Protein AF-A0A3P6CEM6-F1 (afdb_monomer)

Radius of gyration: 21.94 Å; Cα contacts (8 Å, |Δi|>4): 605; chains: 1; bounding box: 57×57×70 Å

Mean predicted aligned error: 12.24 Å

Organism: Brassica campestris (NCBI:txid3711)

Sequence (319 aa):
MSRKPSDFEMVTGSPALGSAYYIPQGHAQYCNTSEDTVSVCRYMPPYLCNVAYKYCFGDNNTDELFTTVCLSPCTTHQNNFTDHSPHGFFRLSKLLEPPNLTEMCFPAALVPPRSDILRLSDVERKEWQMKLVFDVETGEYTVGEEWASFVRAKDLRAGDTVVFVSVLGSAITLFATSRAHSQSKVRHSINLDAFSKAIGGLMQSKPVELTYSPMDPHSDFLVSPRVYRDSLLVVWMRGMRVKKVREYDDDHHVGTITSTTFGNSDVHGVMRSLWRCHTVVWDAPYGFDRIHFSPWELTPSQEQPQPQPQPPRTLHLFP

Secondary structure (DSSP, 8-state):
-PPPGGGEEEEEEE---EEEEE-HHHHHHHTT--HHHHHHHTTSPPEEEEEEEEEEEEETTTTEEEEEEEEEEPPTT--------TT-EEEEEEE--TTTTT-EEE-GGGSPTT-SEEEEE-TT--EEEEE-EE-TTT--EEE-HHHHHHHHHTT--TT-EEEEEEETT-S-EEEEEE-TT---TTTTTS-HHHHHHHHHHHHTT--EEEEE-TTSTT-TTEE-HHHHHHHHTS---TT-EEEEE-TT-SSEEEEEEEEESTT--SSTT-PPP-TT-EEEEESSTTS-S--EE-GGG-EE--PPPPPPPPPP-------

InterPro domains:
  IPR003340 B3 DNA binding domain [PF02362] (96-165)
  IPR003340 B3 DNA binding domain [PS50863] (89-181)
  IPR003340 B3 DNA binding domain [cd10017] (82-164)
  IPR015300 DNA-binding pseudobarrel domain superfamily [G3DSA:2.40.330.10] (85-190)
  IPR015300 DNA-binding pseudobarrel domain superfamily [SSF101936] (111-170)
  IPR044835 Auxin response factor [PTHR31384] (16-312)

Nearest PDB structures (foldseek):
  4ldw-assembly1_B  TM=6.606E-01  e=3.869E-18  Arabidopsis thaliana
  4ldx-assembly1_A  TM=6.081E-01  e=1.016E-18  Arabidopsis thaliana
  4ldv-assembly1_A-2  TM=6.355E-01  e=7.079E-17  Arabidopsis thaliana
  8oj1-assembly1_A-2  TM=6.040E-01  e=6.680E-17  Marchantia polymorpha
  5os9-assembly2_B  TM=7.760E-01  e=1.216E-05  Arabidopsis thaliana

Structure (mmCIF, N/CA/C/O backbone):
data_AF-A0A3P6CEM6-F1
#
_entry.id   AF-A0A3P6CEM6-F1
#
loop_
_atom_site.group_PDB
_atom_site.id
_atom_site.type_symbol
_atom_site.label_atom_id
_atom_site.label_alt_id
_atom_site.label_comp_id
_atom_site.label_asym_id
_atom_site.label_entity_id
_atom_site.label_seq_id
_atom_site.pdbx_PDB_ins_code
_atom_site.Cartn_x
_atom_site.Cartn_y
_atom_site.Cartn_z
_atom_site.occupancy
_atom_site.B_iso_or_equiv
_atom_site.auth_seq_id
_atom_site.auth_comp_id
_atom_site.auth_asym_id
_atom_site.auth_atom_id
_atom_site.pdbx_PDB_model_num
ATOM 1 N N . MET A 1 1 ? 7.989 19.725 17.786 1.00 28.25 1 MET A N 1
ATOM 2 C CA . MET A 1 1 ? 8.299 18.943 19.003 1.00 28.25 1 MET A CA 1
ATOM 3 C C . MET A 1 1 ? 8.281 17.475 18.620 1.00 28.25 1 MET A C 1
ATOM 5 O O . MET A 1 1 ? 7.332 17.063 17.969 1.00 28.25 1 MET A O 1
ATOM 9 N N . SER A 1 2 ? 9.341 16.730 18.937 1.00 31.58 2 SER A N 1
ATOM 10 C CA . SER A 1 2 ? 9.414 15.283 18.689 1.00 31.58 2 SER A CA 1
ATOM 11 C C . SER A 1 2 ? 8.399 14.577 19.597 1.00 31.58 2 SER A C 1
ATOM 13 O O . SER A 1 2 ? 8.489 14.746 20.813 1.00 31.58 2 SER A O 1
ATOM 15 N N . ARG A 1 3 ? 7.419 13.862 19.025 1.00 43.41 3 ARG A N 1
ATOM 16 C CA . ARG A 1 3 ? 6.413 13.093 19.787 1.00 43.41 3 ARG A CA 1
ATOM 17 C C . ARG A 1 3 ? 7.072 11.889 20.466 1.00 43.41 3 ARG A C 1
ATOM 19 O O . ARG A 1 3 ? 8.065 11.369 19.949 1.00 43.41 3 ARG A O 1
ATOM 26 N N . LYS A 1 4 ? 6.587 11.498 21.646 1.00 33.31 4 LYS A N 1
ATOM 27 C CA . LYS A 1 4 ? 7.171 10.420 22.462 1.00 33.31 4 LYS A CA 1
ATOM 28 C C . LYS A 1 4 ? 6.402 9.108 22.246 1.00 33.31 4 LYS A C 1
ATOM 30 O O . LYS A 1 4 ? 5.220 9.149 21.940 1.00 33.31 4 LYS A O 1
ATOM 35 N N . PRO A 1 5 ? 7.025 7.935 22.467 1.00 37.59 5 PRO A N 1
ATOM 36 C CA . PRO A 1 5 ? 6.352 6.633 22.353 1.00 37.59 5 PRO A CA 1
ATOM 37 C C . PRO A 1 5 ? 5.111 6.462 23.250 1.00 37.59 5 PRO A C 1
ATOM 39 O O . PRO A 1 5 ? 4.281 5.610 22.970 1.00 37.59 5 PRO A O 1
ATOM 42 N N . SER A 1 6 ? 4.978 7.272 24.308 1.00 39.47 6 SER A N 1
ATOM 43 C CA . SER A 1 6 ? 3.803 7.334 25.190 1.00 39.47 6 SER A CA 1
ATOM 44 C C . SER A 1 6 ? 2.557 7.947 24.543 1.00 39.47 6 SER A C 1
ATOM 46 O O . SER A 1 6 ? 1.489 7.879 25.137 1.00 39.47 6 SER A O 1
ATOM 48 N N . ASP A 1 7 ? 2.700 8.571 23.372 1.00 44.31 7 ASP A N 1
ATOM 49 C CA . ASP A 1 7 ? 1.614 9.261 22.666 1.00 44.31 7 ASP A CA 1
ATOM 50 C C . ASP A 1 7 ? 0.821 8.302 21.746 1.00 44.31 7 ASP A C 1
ATOM 52 O O . ASP A 1 7 ? -0.113 8.731 21.072 1.00 44.31 7 ASP A O 1
ATOM 56 N N . PHE A 1 8 ? 1.199 7.016 21.707 1.00 53.62 8 PHE A N 1
ATOM 57 C CA . PHE A 1 8 ? 0.627 5.992 20.833 1.00 53.62 8 PHE A CA 1
ATOM 58 C C . PHE A 1 8 ? 0.086 4.817 21.654 1.00 53.62 8 PHE A C 1
ATOM 60 O O . PHE A 1 8 ? 0.833 4.182 22.402 1.00 53.62 8 PHE A O 1
ATOM 67 N N . GLU A 1 9 ? -1.195 4.489 21.491 1.00 56.03 9 GLU A N 1
ATOM 68 C CA . GLU A 1 9 ? -1.817 3.356 22.182 1.00 56.03 9 GLU A CA 1
ATOM 69 C C . GLU A 1 9 ? -1.861 2.125 21.272 1.00 56.03 9 GLU A C 1
ATOM 71 O O . GLU A 1 9 ? -2.228 2.221 20.101 1.00 56.03 9 GLU A O 1
ATOM 76 N N . MET A 1 10 ? -1.464 0.955 21.789 1.00 52.62 10 MET A N 1
ATOM 77 C CA . MET A 1 10 ? -1.542 -0.301 21.039 1.00 52.62 10 MET A CA 1
ATOM 78 C C . MET A 1 10 ? -3.009 -0.725 20.904 1.00 52.62 10 MET A C 1
ATOM 80 O O . MET A 1 10 ? -3.634 -1.183 21.862 1.00 52.62 10 MET A O 1
ATOM 84 N N . VAL A 1 11 ? -3.535 -0.601 19.690 1.00 54.88 11 VAL A N 1
ATOM 85 C CA . VAL A 1 11 ? -4.930 -0.900 19.350 1.00 54.88 11 VAL A CA 1
ATOM 86 C C . VAL A 1 11 ? -5.123 -2.404 19.174 1.00 54.88 11 VAL A C 1
ATOM 88 O O . VAL A 1 11 ? -6.101 -2.979 19.644 1.00 54.88 11 VAL A O 1
ATOM 91 N N . THR A 1 12 ? -4.171 -3.069 18.517 1.00 51.22 12 THR A N 1
ATOM 92 C CA . THR A 1 12 ? -4.202 -4.521 18.311 1.00 51.22 12 THR A CA 1
ATOM 93 C C . THR A 1 12 ? -2.805 -5.073 18.052 1.00 51.22 12 THR A C 1
ATOM 95 O O . THR A 1 12 ? -1.934 -4.386 17.515 1.00 51.22 12 THR A O 1
ATOM 98 N N . GLY A 1 13 ? -2.590 -6.326 18.442 1.00 49.12 13 GLY A N 1
ATOM 99 C CA . GLY A 1 13 ? -1.346 -7.045 18.233 1.00 49.12 13 GLY A CA 1
ATOM 100 C C . GLY A 1 13 ? -1.608 -8.480 17.820 1.00 49.12 13 GLY A C 1
ATOM 101 O O . GLY A 1 13 ? -2.458 -9.152 18.399 1.00 49.12 13 GLY A O 1
ATOM 102 N N . SER A 1 14 ? -0.868 -8.950 16.822 1.00 51.03 14 SER A N 1
ATOM 103 C CA . SER A 1 14 ? -0.904 -10.343 16.391 1.00 51.03 14 SER A CA 1
ATOM 104 C C . SER A 1 14 ? 0.517 -10.913 16.385 1.00 51.03 14 SER A C 1
ATOM 106 O O . SER A 1 14 ? 1.439 -10.223 15.922 1.00 51.03 14 SER A O 1
ATOM 108 N N . PRO A 1 15 ? 0.730 -12.159 16.858 1.00 54.19 15 PRO A N 1
ATOM 109 C CA . PRO A 1 15 ? 1.908 -12.925 16.482 1.00 54.19 15 PRO A CA 1
ATOM 110 C C . PRO A 1 15 ? 1.803 -13.171 14.977 1.00 54.19 15 PRO A C 1
ATOM 112 O O . PRO A 1 15 ? 1.156 -14.109 14.514 1.00 54.19 15 PRO A O 1
ATOM 115 N N . ALA A 1 16 ? 2.346 -12.246 14.196 1.00 58.75 16 ALA A N 1
ATOM 116 C CA . ALA A 1 16 ? 2.220 -12.256 12.754 1.00 58.75 16 ALA A CA 1
ATOM 117 C C . ALA A 1 16 ? 3.143 -13.336 12.188 1.00 58.75 16 ALA A C 1
ATOM 119 O O . ALA A 1 16 ? 4.250 -13.040 11.780 1.00 58.75 16 ALA A O 1
ATOM 120 N N . LEU A 1 17 ? 2.681 -14.585 12.188 1.00 59.09 17 LEU A N 1
ATOM 121 C CA . LEU A 1 17 ? 3.344 -15.746 11.597 1.00 59.09 17 LEU A CA 1
ATOM 122 C C . LEU A 1 17 ? 3.232 -15.667 10.068 1.00 59.09 17 LEU A C 1
ATOM 124 O O . LEU A 1 17 ? 2.335 -16.264 9.482 1.00 59.09 17 LEU A O 1
ATOM 128 N N . GLY A 1 18 ? 4.100 -14.897 9.415 1.00 74.94 18 GLY A N 1
ATOM 129 C CA . GLY A 1 18 ? 4.038 -14.659 7.968 1.00 74.94 18 GLY A CA 1
ATOM 130 C C . GLY A 1 18 ? 5.390 -14.322 7.353 1.00 74.94 18 GLY A C 1
ATOM 131 O O . GLY A 1 18 ? 6.411 -14.276 8.038 1.00 74.94 18 GLY A O 1
ATOM 132 N N . SER A 1 19 ? 5.396 -14.028 6.057 1.00 83.69 19 SER A N 1
ATOM 133 C CA . SER A 1 19 ? 6.579 -13.520 5.357 1.00 83.69 19 SER A CA 1
ATOM 134 C C . SER A 1 19 ? 6.223 -12.305 4.498 1.00 83.69 19 SER A C 1
ATOM 136 O O . SER A 1 19 ? 5.074 -12.131 4.100 1.00 83.69 19 SER A O 1
ATOM 138 N N . ALA A 1 20 ? 7.207 -11.457 4.203 1.00 87.62 20 ALA A N 1
ATOM 139 C CA . ALA A 1 20 ? 7.063 -10.272 3.362 1.00 87.62 20 ALA A CA 1
ATOM 140 C C . ALA A 1 20 ? 8.361 -9.969 2.607 1.00 87.62 20 ALA A C 1
ATOM 142 O O . ALA A 1 20 ? 9.455 -10.170 3.136 1.00 87.62 20 ALA A O 1
ATOM 143 N N . TYR A 1 21 ? 8.250 -9.437 1.392 1.00 90.31 21 TYR A N 1
ATOM 144 C CA . TYR A 1 21 ? 9.356 -8.746 0.738 1.00 90.31 21 TYR A CA 1
ATOM 145 C C . TYR A 1 21 ? 9.413 -7.305 1.231 1.00 90.31 21 TYR A C 1
ATOM 147 O O . TYR A 1 21 ? 8.473 -6.538 1.038 1.00 90.31 21 TYR A O 1
ATOM 155 N N . TYR A 1 22 ? 10.535 -6.933 1.835 1.00 92.50 22 TYR A N 1
ATOM 156 C CA . TYR A 1 22 ? 10.874 -5.554 2.149 1.00 92.50 22 TYR A CA 1
ATOM 157 C C . TYR A 1 22 ? 11.613 -4.913 0.971 1.00 92.50 22 TYR A C 1
ATOM 159 O O . TYR A 1 22 ? 12.611 -5.458 0.491 1.00 92.50 22 TYR A O 1
ATOM 167 N N . ILE A 1 23 ? 11.128 -3.757 0.512 1.00 93.25 23 ILE A N 1
ATOM 168 C CA . ILE A 1 23 ? 11.646 -3.028 -0.649 1.00 93.25 23 ILE A CA 1
ATOM 169 C C . ILE A 1 23 ? 12.402 -1.766 -0.186 1.00 93.25 23 ILE A C 1
ATOM 171 O O . ILE A 1 23 ? 11.765 -0.757 0.134 1.00 93.25 23 ILE A O 1
ATOM 175 N N . PRO A 1 24 ? 13.753 -1.763 -0.188 1.00 93.38 24 PRO A N 1
ATOM 176 C CA . PRO A 1 24 ? 14.565 -0.646 0.312 1.00 93.38 24 PRO A CA 1
ATOM 177 C C . PRO A 1 24 ? 14.221 0.711 -0.301 1.00 93.38 24 PRO A C 1
ATOM 179 O O . PRO A 1 24 ? 14.075 1.697 0.415 1.00 93.38 24 PRO A O 1
ATOM 182 N N . GLN A 1 25 ? 14.051 0.761 -1.626 1.00 93.12 25 GLN A N 1
ATOM 183 C CA . GLN A 1 25 ? 13.746 2.001 -2.340 1.00 93.12 25 GLN A CA 1
ATOM 184 C C . GLN A 1 25 ? 12.422 2.621 -1.880 1.00 93.12 25 GLN A C 1
ATOM 186 O O . GLN A 1 25 ? 12.332 3.842 -1.764 1.00 93.12 25 GLN A O 1
ATOM 191 N N . GLY A 1 26 ? 11.414 1.792 -1.597 1.00 91.31 26 GLY A N 1
ATOM 192 C CA . GLY A 1 26 ? 10.123 2.264 -1.111 1.00 91.31 26 GLY A CA 1
ATOM 193 C C . GLY A 1 26 ? 10.210 2.820 0.303 1.00 91.31 26 GLY A C 1
ATOM 194 O O . GLY A 1 26 ? 9.713 3.914 0.547 1.00 91.31 26 GLY A O 1
ATOM 195 N N . HIS A 1 27 ? 10.929 2.143 1.204 1.00 90.50 27 HIS A N 1
ATOM 196 C CA . HIS A 1 27 ? 11.135 2.645 2.564 1.00 90.50 27 HIS A CA 1
ATOM 197 C C . HIS A 1 27 ? 11.956 3.948 2.582 1.00 90.50 27 HIS A C 1
ATOM 199 O O . HIS A 1 27 ? 11.616 4.877 3.308 1.00 90.50 27 HIS A O 1
ATOM 205 N N . ALA A 1 28 ? 12.979 4.070 1.727 1.00 90.00 28 ALA A N 1
ATOM 206 C CA . ALA A 1 28 ? 13.751 5.305 1.564 1.00 90.00 28 ALA A CA 1
ATOM 207 C C . ALA A 1 28 ? 12.871 6.483 1.094 1.00 90.00 28 ALA A C 1
ATOM 209 O O . ALA A 1 28 ? 12.964 7.593 1.623 1.00 90.00 28 ALA A O 1
ATOM 210 N N . GLN A 1 29 ? 11.979 6.244 0.125 1.00 88.12 29 GLN A N 1
ATOM 211 C CA . GLN A 1 29 ? 11.012 7.253 -0.320 1.00 88.12 29 GLN A CA 1
ATOM 212 C C . GLN A 1 29 ? 9.983 7.588 0.765 1.00 88.12 29 GLN A C 1
ATOM 214 O O . GLN A 1 29 ? 9.672 8.760 0.956 1.00 88.12 29 GLN A O 1
ATOM 219 N N . TYR A 1 30 ? 9.486 6.584 1.490 1.00 85.81 30 TYR A N 1
ATOM 220 C CA . TYR A 1 30 ? 8.548 6.764 2.597 1.00 85.81 30 TYR A CA 1
ATOM 221 C C . TYR A 1 30 ? 9.141 7.625 3.723 1.00 85.81 30 TYR A C 1
ATOM 223 O O . TYR A 1 30 ? 8.492 8.546 4.209 1.00 85.81 30 TYR A O 1
ATOM 231 N N . CYS A 1 31 ? 10.409 7.398 4.076 1.00 83.69 31 CYS A N 1
ATOM 232 C CA . CYS A 1 31 ? 11.153 8.205 5.047 1.00 83.69 31 CYS A CA 1
ATOM 233 C C . CYS A 1 31 ? 11.599 9.577 4.512 1.00 83.69 31 CYS A C 1
ATOM 235 O O . CYS A 1 31 ? 12.306 10.297 5.218 1.00 83.69 31 CYS A O 1
ATOM 237 N N . ASN A 1 32 ? 11.237 9.938 3.273 1.00 82.19 32 ASN A N 1
ATOM 238 C CA . ASN A 1 32 ? 11.637 11.186 2.623 1.00 82.19 32 ASN A CA 1
ATOM 239 C C . ASN A 1 32 ? 13.168 11.416 2.666 1.00 82.19 32 ASN A C 1
ATOM 241 O O . ASN A 1 32 ? 13.639 12.513 2.973 1.00 82.19 32 ASN A O 1
ATOM 245 N N . THR A 1 33 ? 13.952 10.355 2.418 1.00 82.25 33 THR A N 1
ATOM 246 C CA . THR A 1 33 ? 15.427 10.432 2.351 1.00 82.25 33 THR A CA 1
ATOM 247 C C . THR A 1 33 ? 15.899 11.253 1.143 1.00 82.25 33 THR A C 1
ATOM 249 O O . THR A 1 33 ? 15.104 11.571 0.259 1.00 82.25 33 THR A O 1
ATOM 252 N N . SER A 1 34 ? 17.195 11.584 1.071 1.00 85.81 34 SER A N 1
ATOM 253 C CA . SER A 1 34 ? 17.740 12.319 -0.077 1.00 85.81 34 SER A CA 1
ATOM 254 C C . SER A 1 34 ? 17.600 11.540 -1.391 1.00 85.81 34 SER A C 1
ATOM 256 O O . SER A 1 34 ? 17.602 10.306 -1.413 1.00 85.81 34 SER A O 1
ATOM 258 N N . GLU A 1 35 ? 17.542 12.268 -2.507 1.00 87.50 35 GLU A N 1
ATOM 259 C CA . GLU A 1 35 ? 17.463 11.669 -3.846 1.00 87.50 35 GLU A CA 1
ATOM 260 C C . GLU A 1 35 ? 18.671 10.765 -4.145 1.00 87.50 35 GLU A C 1
ATOM 262 O O . GLU A 1 35 ? 18.528 9.740 -4.815 1.00 87.50 35 GLU A O 1
ATOM 267 N N . ASP A 1 36 ? 19.842 11.077 -3.581 1.00 87.44 36 ASP A N 1
ATOM 268 C CA . ASP A 1 36 ? 21.035 10.231 -3.662 1.00 87.44 36 ASP A CA 1
ATOM 269 C C . ASP A 1 36 ? 20.813 8.882 -2.966 1.00 87.44 36 ASP A C 1
ATOM 271 O O . ASP A 1 36 ? 21.090 7.828 -3.543 1.00 87.44 36 ASP A O 1
ATOM 275 N N . THR A 1 37 ? 20.252 8.883 -1.749 1.00 87.62 37 THR A N 1
ATOM 276 C CA . THR A 1 37 ? 19.921 7.648 -1.021 1.00 87.62 37 THR A CA 1
ATOM 277 C C . THR A 1 37 ? 18.900 6.816 -1.791 1.00 87.62 37 THR A C 1
ATOM 279 O O . THR A 1 37 ? 19.112 5.618 -1.991 1.00 87.62 37 THR A O 1
ATOM 282 N N . VAL A 1 38 ? 17.827 7.438 -2.288 1.00 87.81 38 VAL A N 1
ATOM 283 C CA . VAL A 1 38 ? 16.820 6.755 -3.115 1.00 87.81 38 VAL A CA 1
ATOM 284 C C . VAL A 1 38 ? 17.460 6.170 -4.376 1.00 87.81 38 VAL A C 1
ATOM 286 O O . VAL A 1 38 ? 17.152 5.037 -4.749 1.00 87.81 38 VAL A O 1
ATOM 289 N N . SER A 1 39 ? 18.378 6.902 -5.012 1.00 87.69 39 SER A N 1
ATOM 290 C CA . SER A 1 39 ? 19.081 6.472 -6.223 1.00 87.69 39 SER A CA 1
ATOM 291 C C . SER A 1 39 ? 19.971 5.256 -5.989 1.00 87.69 39 SER A C 1
ATOM 293 O O . SER A 1 39 ? 19.951 4.339 -6.807 1.00 87.69 39 SER A O 1
ATOM 295 N N . VAL A 1 40 ? 20.679 5.189 -4.859 1.00 88.19 40 VAL A N 1
ATOM 296 C CA . VAL A 1 40 ? 21.434 3.989 -4.459 1.00 88.19 40 VAL A CA 1
ATOM 297 C C . VAL A 1 40 ? 20.485 2.811 -4.213 1.00 88.19 40 VAL A C 1
ATOM 299 O O . VAL A 1 40 ? 20.730 1.699 -4.683 1.00 88.19 40 VAL A O 1
ATOM 302 N N . CYS A 1 41 ? 19.353 3.050 -3.547 1.00 90.31 41 CYS A N 1
ATOM 303 C CA . CYS A 1 41 ? 18.371 2.005 -3.249 1.00 90.31 41 CYS A CA 1
ATOM 304 C C . CYS A 1 41 ? 17.707 1.408 -4.497 1.00 90.31 41 CYS A C 1
ATOM 306 O O . CYS A 1 41 ? 17.213 0.283 -4.429 1.00 90.31 41 CYS A O 1
ATOM 308 N N . ARG A 1 42 ? 17.723 2.105 -5.645 1.00 89.19 42 ARG A N 1
ATOM 309 C CA . ARG A 1 42 ? 17.238 1.563 -6.931 1.00 89.19 42 ARG A CA 1
ATOM 310 C C . ARG A 1 42 ? 17.983 0.306 -7.367 1.00 89.19 42 ARG A C 1
ATOM 312 O O . ARG A 1 42 ? 17.451 -0.419 -8.194 1.00 89.19 42 ARG A O 1
ATOM 319 N N . TYR A 1 43 ? 19.183 0.064 -6.849 1.00 87.94 43 TYR A N 1
ATOM 320 C CA . TYR A 1 43 ? 20.014 -1.090 -7.193 1.00 87.94 43 TYR A CA 1
ATOM 321 C C . TYR A 1 43 ? 20.074 -2.137 -6.074 1.00 87.94 43 TYR A C 1
ATOM 323 O O . TYR A 1 43 ? 20.759 -3.148 -6.211 1.00 87.94 43 TYR A O 1
ATOM 331 N N . MET A 1 44 ? 19.371 -1.910 -4.960 1.00 89.12 44 MET A N 1
ATOM 332 C CA . MET A 1 44 ? 19.283 -2.890 -3.883 1.00 89.12 44 MET A CA 1
ATOM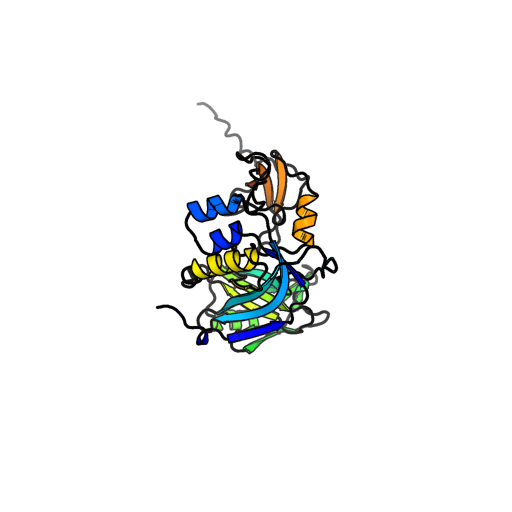 333 C C . MET A 1 44 ? 18.196 -3.929 -4.191 1.00 89.12 44 MET A C 1
ATOM 335 O O . MET A 1 44 ? 17.092 -3.552 -4.599 1.00 89.12 44 MET A O 1
ATOM 339 N N . PRO A 1 45 ? 18.464 -5.228 -3.962 1.00 88.31 45 PRO A N 1
ATOM 340 C CA . PRO A 1 45 ? 17.446 -6.257 -4.101 1.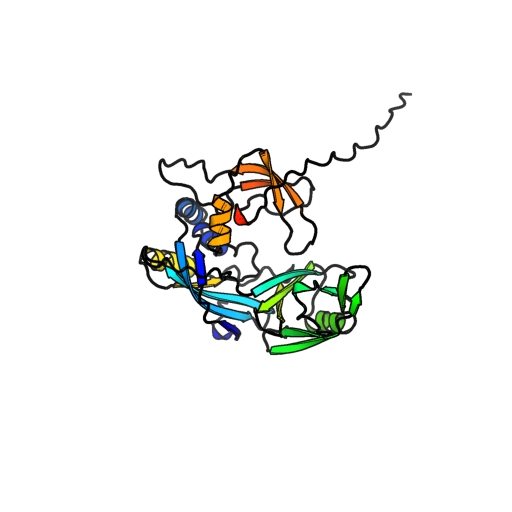00 88.31 45 PRO A CA 1
ATOM 341 C C . PRO A 1 45 ? 16.387 -6.138 -2.990 1.00 88.31 45 PRO A C 1
ATOM 343 O O . PRO A 1 45 ? 16.649 -5.559 -1.930 1.00 88.31 45 PRO A O 1
ATOM 346 N N . PRO A 1 46 ? 15.190 -6.708 -3.196 1.00 90.81 46 PRO A N 1
ATOM 347 C CA . PRO A 1 46 ? 14.219 -6.871 -2.122 1.00 90.81 46 PRO A CA 1
ATOM 348 C C . PRO A 1 46 ? 14.728 -7.886 -1.082 1.00 90.81 46 PRO A C 1
ATOM 350 O O . PRO A 1 46 ? 15.368 -8.880 -1.430 1.00 90.81 46 PRO A O 1
ATOM 353 N N . TYR A 1 47 ? 14.393 -7.684 0.191 1.00 91.62 47 TYR A N 1
ATOM 354 C CA . TYR A 1 47 ? 14.730 -8.614 1.272 1.00 91.62 47 TYR A CA 1
ATOM 355 C C . TYR A 1 47 ? 13.510 -9.462 1.619 1.00 91.62 47 TYR A C 1
ATOM 357 O O . TYR A 1 47 ? 12.510 -8.935 2.104 1.00 91.62 47 TYR A O 1
ATOM 365 N N . LEU A 1 48 ? 13.584 -10.775 1.401 1.00 91.00 48 LEU A N 1
ATOM 366 C CA . LEU A 1 48 ? 12.562 -11.693 1.900 1.00 91.00 48 LEU A CA 1
ATOM 367 C C . LEU A 1 48 ? 12.747 -11.875 3.408 1.00 91.00 48 LEU A C 1
ATOM 369 O O . LEU A 1 48 ? 13.810 -12.306 3.858 1.00 91.00 48 LEU A O 1
ATOM 373 N N . CYS A 1 49 ? 11.723 -11.529 4.178 1.00 90.31 49 CYS A N 1
ATOM 374 C CA . CYS A 1 49 ? 11.758 -11.543 5.632 1.00 90.31 49 CYS A CA 1
ATOM 375 C C . CYS A 1 49 ? 10.590 -12.348 6.192 1.00 90.31 49 CYS A C 1
ATOM 377 O O . CYS A 1 49 ? 9.473 -12.265 5.682 1.00 90.31 49 CYS A O 1
ATOM 379 N N . ASN A 1 50 ? 10.824 -13.052 7.294 1.00 87.31 50 ASN A N 1
ATOM 380 C CA . ASN A 1 50 ? 9.753 -13.486 8.172 1.00 87.31 50 ASN A CA 1
ATOM 381 C C . ASN A 1 50 ? 9.262 -12.279 8.959 1.00 87.31 50 ASN A C 1
ATOM 383 O O . ASN A 1 50 ? 10.058 -11.490 9.475 1.00 87.31 50 ASN A O 1
ATOM 387 N N . VAL A 1 51 ? 7.950 -12.160 9.062 1.00 85.00 51 VAL A N 1
ATOM 388 C CA . VAL A 1 51 ? 7.314 -11.266 10.012 1.00 85.00 51 VAL A CA 1
ATOM 389 C C . VAL A 1 51 ? 7.251 -12.027 11.335 1.00 85.00 51 VAL A C 1
ATOM 391 O O . VAL A 1 51 ? 6.860 -13.188 11.353 1.00 85.00 51 VAL A O 1
ATOM 394 N N . ALA A 1 52 ? 7.731 -11.428 12.422 1.00 78.56 52 ALA A N 1
ATOM 395 C CA . ALA A 1 52 ? 7.698 -12.055 13.747 1.00 78.56 52 ALA A CA 1
ATOM 396 C C . ALA A 1 52 ? 6.454 -11.623 14.532 1.00 78.56 52 ALA A C 1
ATOM 398 O O . ALA A 1 52 ? 5.767 -12.430 15.156 1.00 78.56 52 ALA A O 1
ATOM 399 N N . TYR A 1 53 ? 6.161 -10.327 14.491 1.00 74.56 53 TYR A N 1
ATOM 400 C CA . TYR A 1 53 ? 4.973 -9.737 15.084 1.00 74.56 53 TYR A CA 1
ATOM 401 C C . TYR A 1 53 ? 4.585 -8.477 14.339 1.00 74.56 53 TYR A C 1
ATOM 403 O O . TYR A 1 53 ? 5.388 -7.863 13.625 1.00 74.56 53 TYR A O 1
ATOM 411 N N . LYS A 1 54 ? 3.330 -8.100 14.550 1.00 74.12 54 LYS A N 1
ATOM 412 C CA . LYS A 1 54 ? 2.755 -6.874 14.040 1.00 74.12 54 LYS A CA 1
ATOM 413 C C . LYS A 1 54 ? 1.891 -6.240 15.116 1.00 74.12 54 LYS A C 1
ATOM 415 O O . LYS A 1 54 ? 0.984 -6.884 15.645 1.00 74.12 54 LYS A O 1
ATOM 420 N N . TYR A 1 55 ? 2.155 -4.972 15.383 1.00 72.50 55 TYR A N 1
ATOM 421 C CA . TYR A 1 55 ? 1.393 -4.148 16.305 1.00 72.50 55 TYR A CA 1
ATOM 422 C C . TYR A 1 55 ? 0.835 -2.951 15.558 1.00 72.50 55 TYR A C 1
ATOM 424 O O . TYR A 1 55 ? 1.558 -2.289 14.816 1.00 72.50 55 TYR A O 1
ATOM 432 N N . CYS A 1 56 ? -0.449 -2.678 15.750 1.00 70.56 56 CYS A N 1
ATOM 433 C CA . CYS A 1 56 ? -1.062 -1.444 15.298 1.00 70.56 56 CYS A CA 1
ATOM 434 C C . CYS A 1 56 ? -1.247 -0.519 16.484 1.00 70.56 56 CYS A C 1
ATOM 436 O O . CYS A 1 56 ? -1.761 -0.919 17.529 1.00 70.56 56 CYS A O 1
ATOM 438 N N . PHE A 1 57 ? -0.843 0.720 16.278 1.00 70.94 57 PHE A N 1
ATOM 439 C CA . PHE A 1 57 ? -0.987 1.805 17.219 1.00 70.94 57 PHE A CA 1
ATOM 440 C C . PHE A 1 57 ? -1.872 2.874 16.606 1.00 70.94 57 PHE A C 1
ATOM 442 O O . PHE A 1 57 ? -1.894 3.017 15.385 1.00 70.94 57 PHE A O 1
ATOM 449 N N . GLY A 1 58 ? -2.569 3.635 17.432 1.00 68.56 58 GLY A N 1
ATOM 450 C CA . GLY A 1 58 ? -3.240 4.846 16.992 1.00 68.56 58 GLY A CA 1
ATOM 451 C C . GLY A 1 58 ? -2.739 6.053 17.766 1.00 68.56 58 GLY A C 1
ATOM 452 O O . GLY A 1 58 ? -2.313 5.932 18.914 1.00 68.56 58 GLY A O 1
ATOM 453 N N . ASP A 1 59 ? -2.755 7.207 17.111 1.00 69.19 59 ASP A N 1
ATOM 454 C CA . ASP A 1 59 ? -2.557 8.502 17.755 1.00 69.19 59 ASP A CA 1
ATOM 455 C C . ASP A 1 59 ? -3.905 9.030 18.247 1.00 69.19 59 ASP A C 1
ATOM 457 O O . ASP A 1 59 ? -4.804 9.297 17.446 1.00 69.19 59 ASP A O 1
ATOM 461 N N . ASN A 1 60 ? -4.028 9.209 19.561 1.00 63.91 60 ASN A N 1
ATOM 462 C CA . ASN A 1 60 ? -5.286 9.589 20.207 1.00 63.91 60 ASN A CA 1
ATOM 463 C C . ASN A 1 60 ? -5.784 10.986 19.789 1.00 63.91 60 ASN A C 1
ATOM 465 O O . ASN A 1 60 ? -6.965 11.285 19.916 1.00 63.91 60 ASN A O 1
ATOM 469 N N . ASN A 1 61 ? -4.915 11.863 19.271 1.00 64.44 61 ASN A N 1
ATOM 470 C CA . ASN A 1 61 ? -5.321 13.213 18.867 1.00 64.44 61 ASN A CA 1
ATOM 471 C C . ASN A 1 61 ? -5.772 13.282 17.409 1.00 64.44 61 ASN A C 1
ATOM 473 O O . ASN A 1 61 ? -6.558 14.159 17.047 1.00 64.44 61 ASN A O 1
ATOM 477 N N . THR A 1 62 ? -5.210 12.431 16.548 1.00 66.94 62 THR A N 1
ATOM 478 C CA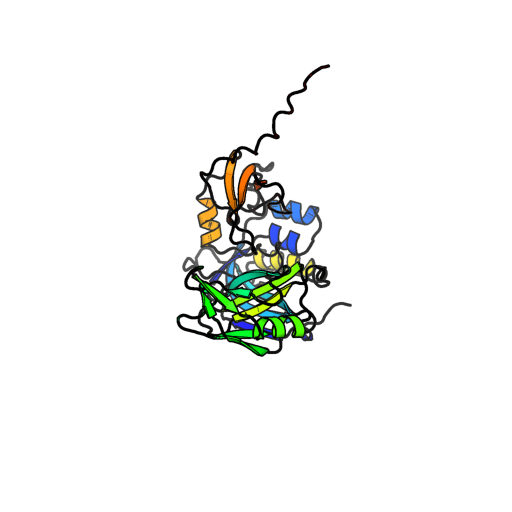 . THR A 1 62 ? -5.458 12.494 15.103 1.00 66.94 62 THR A CA 1
ATOM 479 C C . THR A 1 62 ? -6.274 11.325 14.572 1.00 66.94 62 THR A C 1
ATOM 481 O O . THR A 1 62 ? -6.684 11.395 13.417 1.00 66.94 62 THR A O 1
ATOM 484 N N . ASP A 1 63 ? -6.504 10.277 15.373 1.00 65.56 63 ASP A N 1
ATOM 485 C CA . ASP A 1 63 ? -7.037 8.983 14.920 1.00 65.56 63 ASP A CA 1
ATOM 486 C C . ASP A 1 63 ? -6.213 8.401 13.738 1.00 65.56 63 ASP A C 1
ATOM 488 O O . ASP A 1 63 ? -6.719 7.629 12.916 1.00 65.56 63 ASP A O 1
ATOM 492 N N . GLU A 1 64 ? -4.924 8.779 13.636 1.00 69.56 64 GLU A N 1
ATOM 493 C CA . GLU A 1 64 ? -3.995 8.226 12.639 1.00 69.56 64 GLU A CA 1
ATOM 494 C C . GLU A 1 64 ? -3.472 6.883 13.155 1.00 69.56 64 GLU A C 1
ATOM 496 O O . GLU A 1 64 ? -2.992 6.795 14.286 1.00 69.56 64 GLU A O 1
ATOM 501 N N . LEU A 1 65 ? -3.526 5.842 12.320 1.00 71.75 65 LEU A N 1
ATOM 502 C CA . LEU A 1 65 ? -2.935 4.548 12.647 1.00 71.75 65 LEU A CA 1
ATOM 503 C C . LEU A 1 65 ? -1.474 4.464 12.196 1.00 71.75 65 LEU A C 1
ATOM 505 O O . LEU A 1 65 ? -1.081 4.937 11.124 1.00 71.75 65 LEU A O 1
ATOM 509 N N . PHE A 1 66 ? -0.700 3.749 12.999 1.00 74.81 66 PHE A N 1
ATOM 510 C CA . PHE A 1 66 ? 0.667 3.333 12.747 1.00 74.81 66 PHE A CA 1
ATOM 511 C C . PHE A 1 66 ? 0.768 1.830 12.934 1.00 74.81 66 PHE A C 1
ATOM 513 O O . PHE A 1 66 ? 0.010 1.205 13.667 1.00 74.81 66 PHE A O 1
ATOM 520 N N . THR A 1 67 ? 1.704 1.221 12.236 1.00 76.12 67 THR A N 1
ATOM 521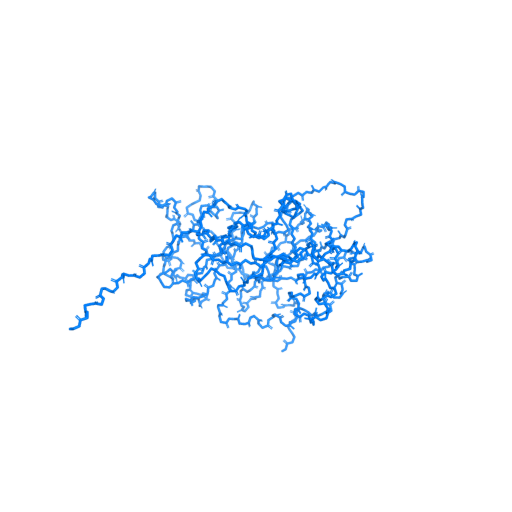 C CA . THR A 1 67 ? 1.975 -0.202 12.315 1.00 76.12 67 THR A CA 1
ATOM 522 C C . THR A 1 67 ? 3.452 -0.390 12.561 1.00 76.12 67 THR A C 1
ATOM 524 O O . THR A 1 67 ? 4.262 0.038 11.742 1.00 76.12 67 THR A O 1
ATOM 527 N N . THR A 1 68 ? 3.793 -1.066 13.653 1.00 81.81 68 THR A N 1
ATOM 528 C CA . THR A 1 68 ? 5.136 -1.592 13.877 1.00 81.81 68 THR A CA 1
ATOM 529 C C . THR A 1 68 ? 5.171 -3.062 13.508 1.00 81.81 68 THR A C 1
ATOM 531 O O . THR A 1 68 ? 4.319 -3.849 13.921 1.00 81.81 68 THR A O 1
ATOM 534 N N . VAL A 1 69 ? 6.168 -3.440 12.724 1.00 83.19 69 VAL A N 1
ATOM 535 C CA . VAL A 1 69 ? 6.408 -4.808 12.289 1.00 83.19 69 VAL A CA 1
ATOM 536 C C . VAL A 1 69 ? 7.847 -5.185 12.595 1.00 83.19 69 VAL A C 1
ATOM 538 O O . VAL A 1 69 ? 8.750 -4.379 12.388 1.00 83.19 69 VAL A O 1
ATOM 541 N N . CYS A 1 70 ? 8.073 -6.406 13.068 1.00 88.06 70 CYS A N 1
ATOM 542 C CA . CYS A 1 70 ? 9.421 -6.945 13.211 1.00 88.06 70 CYS A CA 1
ATOM 543 C C . CYS A 1 70 ? 9.721 -7.911 12.073 1.00 88.06 70 CYS A C 1
ATOM 545 O O . CYS A 1 70 ? 9.014 -8.903 11.884 1.00 88.06 70 CYS A O 1
ATOM 547 N N . LEU A 1 71 ? 10.763 -7.593 11.312 1.00 90.38 71 LEU A N 1
ATOM 548 C CA . LEU A 1 71 ? 11.234 -8.362 10.175 1.00 90.38 71 LEU A CA 1
ATOM 549 C C . LEU A 1 71 ? 12.519 -9.090 10.531 1.00 90.38 71 LEU A C 1
ATOM 551 O O . LEU A 1 71 ? 13.462 -8.482 11.024 1.00 90.38 71 LEU A O 1
ATOM 555 N N . SER A 1 72 ? 12.581 -10.376 10.216 1.00 89.88 72 SER A N 1
ATOM 556 C CA . SER A 1 72 ? 13.801 -11.178 10.302 1.00 89.88 72 SER A CA 1
ATOM 557 C C . SER A 1 72 ? 14.151 -11.708 8.912 1.00 89.88 72 SER A C 1
ATOM 559 O O . SER A 1 72 ? 13.331 -12.434 8.348 1.00 89.88 72 SER A O 1
ATOM 561 N N . PRO A 1 73 ? 15.323 -11.374 8.337 1.00 90.00 73 PRO A N 1
ATOM 562 C CA . PRO A 1 73 ? 15.739 -11.890 7.034 1.00 90.00 73 PRO A CA 1
ATOM 563 C C . PRO A 1 73 ? 15.658 -13.416 6.970 1.00 90.00 73 PRO A C 1
ATOM 565 O O . PRO A 1 73 ? 16.186 -14.108 7.843 1.00 90.00 73 PRO A O 1
ATOM 568 N N . CYS A 1 74 ? 15.004 -13.949 5.939 1.00 84.00 74 CYS A N 1
ATOM 569 C CA . CYS A 1 74 ? 14.972 -15.387 5.708 1.00 84.00 74 CYS A CA 1
ATOM 570 C C . CYS A 1 74 ? 16.356 -15.846 5.235 1.00 84.00 74 CYS A C 1
ATOM 572 O O . CYS A 1 74 ? 16.882 -15.340 4.243 1.00 84.00 74 CYS A O 1
ATOM 574 N N . THR A 1 75 ? 16.935 -16.841 5.904 1.00 68.62 75 THR A N 1
ATOM 575 C CA . THR A 1 75 ? 18.094 -17.566 5.372 1.00 68.62 75 THR A CA 1
ATOM 576 C C . THR A 1 75 ? 17.619 -18.643 4.397 1.00 68.62 75 THR A C 1
ATOM 578 O O . THR A 1 75 ? 16.523 -19.186 4.538 1.00 68.62 75 THR A O 1
ATOM 581 N N . THR A 1 76 ? 18.446 -18.969 3.401 1.00 55.03 76 THR A N 1
ATOM 582 C CA . THR A 1 76 ? 18.151 -19.819 2.225 1.00 55.03 76 THR A CA 1
ATOM 583 C C . THR A 1 76 ? 17.556 -21.211 2.534 1.00 55.03 76 THR A C 1
ATOM 585 O O . THR A 1 76 ? 17.102 -21.897 1.626 1.00 55.03 76 THR A O 1
ATOM 588 N N . HIS A 1 77 ? 17.523 -21.639 3.802 1.00 49.59 77 HIS A N 1
ATOM 589 C CA . HIS A 1 77 ? 17.008 -22.937 4.251 1.00 49.59 77 HIS A CA 1
ATOM 590 C C . HIS A 1 77 ? 15.572 -22.923 4.814 1.00 49.59 77 HIS A C 1
ATOM 592 O O . HIS A 1 77 ? 15.032 -23.990 5.100 1.00 49.59 77 HIS A O 1
ATOM 598 N N . GLN A 1 78 ? 14.922 -21.765 4.970 1.00 53.78 78 GLN A N 1
ATOM 599 C CA . GLN A 1 78 ? 13.540 -21.684 5.464 1.00 53.78 78 GLN A CA 1
ATOM 600 C C . GLN A 1 78 ? 12.546 -21.571 4.300 1.00 53.78 78 GLN A C 1
ATOM 602 O O . GLN A 1 78 ? 12.125 -20.480 3.938 1.00 53.78 78 GLN A O 1
ATOM 607 N N . ASN A 1 79 ? 12.170 -22.709 3.707 1.00 48.00 79 ASN A N 1
ATOM 608 C CA . ASN A 1 79 ? 11.218 -22.768 2.585 1.00 48.00 79 ASN A CA 1
ATOM 609 C C . ASN A 1 79 ? 9.738 -22.923 2.993 1.00 48.00 79 ASN A C 1
ATOM 611 O O . ASN A 1 79 ? 8.877 -23.070 2.126 1.00 48.00 79 ASN A O 1
ATOM 615 N N . ASN A 1 80 ? 9.414 -22.855 4.285 1.00 53.50 80 ASN A N 1
ATOM 616 C CA . ASN A 1 80 ? 8.030 -22.923 4.757 1.00 53.50 80 ASN A CA 1
ATOM 617 C C . ASN A 1 80 ? 7.456 -21.507 4.881 1.00 53.50 80 ASN A C 1
ATOM 619 O O . ASN A 1 80 ? 7.365 -20.958 5.975 1.00 53.50 80 ASN A O 1
ATOM 623 N N . PHE A 1 81 ? 7.118 -20.906 3.741 1.00 59.84 81 PHE A N 1
ATOM 624 C CA . PHE A 1 81 ? 6.499 -19.581 3.690 1.00 59.84 81 PHE A CA 1
ATOM 625 C C . PHE A 1 81 ? 4.997 -19.693 3.955 1.00 59.84 81 PHE A C 1
ATOM 627 O O . PHE A 1 81 ? 4.297 -20.414 3.244 1.00 59.84 81 PHE A O 1
ATOM 634 N N . THR A 1 82 ? 4.491 -18.961 4.944 1.00 59.25 82 THR A N 1
ATOM 635 C CA . THR A 1 82 ? 3.050 -18.799 5.153 1.00 59.25 82 THR A CA 1
ATOM 636 C C . THR A 1 82 ? 2.580 -17.526 4.449 1.00 59.25 82 THR A C 1
ATOM 638 O O . THR A 1 82 ? 3.085 -16.429 4.694 1.00 59.25 82 THR A O 1
ATOM 641 N N . ASP A 1 83 ? 1.628 -17.677 3.524 1.00 56.53 83 ASP A N 1
ATOM 642 C CA . ASP A 1 83 ? 1.089 -16.590 2.694 1.00 56.53 83 ASP A CA 1
ATOM 643 C C . ASP A 1 83 ? 0.027 -15.786 3.452 1.00 56.53 83 ASP A C 1
ATOM 645 O O . ASP A 1 83 ? -1.145 -15.717 3.082 1.00 56.53 83 ASP A O 1
ATOM 649 N N . HIS A 1 84 ? 0.437 -15.197 4.568 1.00 57.41 84 HIS A N 1
ATOM 650 C CA . HIS A 1 84 ? -0.363 -14.179 5.222 1.00 57.41 84 HIS A CA 1
ATOM 651 C C . HIS A 1 84 ? 0.085 -12.830 4.690 1.00 57.41 84 HIS A C 1
ATOM 653 O O . HIS A 1 84 ? 1.276 -12.513 4.697 1.00 57.41 84 HIS A O 1
ATOM 659 N N . SER A 1 85 ? -0.873 -12.029 4.218 1.00 52.06 85 SER A N 1
ATOM 660 C CA . SER A 1 85 ? -0.595 -10.636 3.884 1.00 52.06 85 SER A CA 1
ATOM 661 C C . SER A 1 85 ? 0.147 -10.001 5.066 1.00 52.06 85 SER A C 1
ATOM 663 O O . SER A 1 85 ? -0.342 -10.133 6.194 1.00 52.06 85 SER A O 1
ATOM 665 N N . PRO A 1 86 ? 1.268 -9.275 4.857 1.00 50.59 86 PRO A N 1
ATOM 666 C CA . PRO A 1 86 ? 1.875 -8.490 5.933 1.00 50.59 86 PRO A CA 1
ATOM 667 C C . PRO A 1 86 ? 0.863 -7.494 6.500 1.00 50.59 86 PRO A C 1
ATOM 669 O O . PRO A 1 86 ? 1.009 -7.001 7.622 1.00 50.59 86 PRO A O 1
ATOM 672 N N . HIS A 1 87 ? -0.205 -7.222 5.742 1.00 49.78 87 HIS A N 1
ATOM 673 C CA . HIS A 1 87 ? -1.325 -6.454 6.211 1.00 49.78 87 HIS A CA 1
ATOM 674 C C . HIS A 1 87 ? -2.224 -7.219 7.171 1.00 49.78 87 HIS A C 1
ATOM 676 O O . HIS A 1 87 ? -2.633 -6.552 8.092 1.00 49.78 87 HIS A O 1
ATOM 682 N N . GLY A 1 88 ? -2.485 -8.531 7.100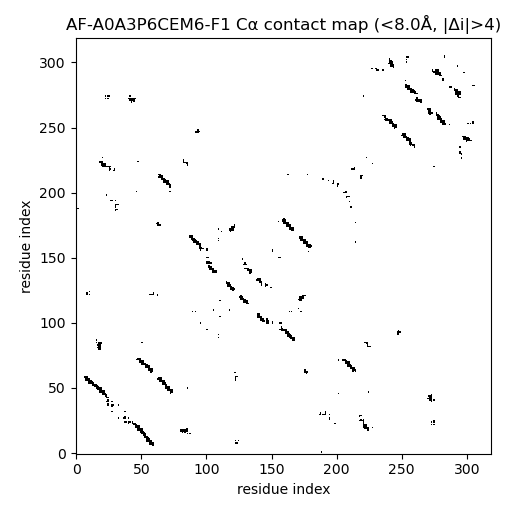 1.00 48.78 88 GLY A N 1
ATOM 683 C CA . GLY A 1 88 ? -3.318 -9.277 8.082 1.00 48.78 88 GLY A CA 1
ATOM 684 C C . GLY A 1 88 ? -4.715 -8.693 8.392 1.00 48.78 88 GLY A C 1
ATOM 685 O O . GLY A 1 88 ? -5.486 -9.259 9.163 1.00 48.78 88 GLY A O 1
ATOM 686 N N . PHE A 1 89 ? -5.029 -7.565 7.770 1.00 53.22 89 PHE A N 1
ATOM 687 C CA . PHE A 1 89 ? -6.170 -6.713 7.952 1.00 53.22 89 PHE A CA 1
ATOM 688 C C . PHE A 1 89 ? -6.740 -6.492 6.558 1.00 53.22 89 PHE A C 1
ATOM 690 O O . PHE A 1 89 ? -5.990 -6.198 5.619 1.00 53.22 89 PHE A O 1
ATOM 697 N N . PHE A 1 90 ? -8.052 -6.607 6.419 1.00 54.00 90 PHE A N 1
ATOM 698 C CA . PHE A 1 90 ? -8.727 -6.084 5.243 1.00 54.00 90 PHE A CA 1
ATOM 699 C C . PHE A 1 90 ? -8.803 -4.572 5.390 1.00 54.00 90 PHE A C 1
ATOM 701 O O . PHE A 1 90 ? -9.339 -4.080 6.383 1.00 54.00 90 PHE A O 1
ATOM 708 N N . ARG A 1 91 ? -8.221 -3.855 4.427 1.00 60.72 91 ARG A N 1
ATOM 709 C CA . ARG A 1 91 ? -8.272 -2.398 4.346 1.00 60.72 91 ARG A CA 1
ATOM 710 C C . ARG A 1 91 ? -9.341 -2.022 3.329 1.00 60.72 91 ARG A C 1
ATOM 712 O O . ARG A 1 91 ? -9.200 -2.362 2.159 1.00 60.72 91 ARG A O 1
ATOM 719 N N . LEU A 1 92 ? -10.372 -1.316 3.774 1.00 60.72 92 LEU A N 1
ATOM 720 C CA . LEU A 1 92 ? -11.314 -0.635 2.893 1.00 60.72 92 LEU A CA 1
ATOM 721 C C . LEU A 1 92 ? -11.249 0.853 3.183 1.00 60.72 92 LEU A C 1
ATOM 723 O O . LEU A 1 92 ? -11.322 1.237 4.346 1.00 60.72 92 LEU A O 1
ATOM 727 N N . SER A 1 93 ? -11.127 1.684 2.158 1.00 68.06 93 SER A N 1
ATOM 728 C CA . SER A 1 93 ? -11.053 3.127 2.341 1.00 68.06 93 SER A CA 1
ATOM 729 C C . SER A 1 93 ? -12.230 3.793 1.642 1.00 68.06 93 SER A C 1
ATOM 731 O O . SER A 1 93 ? -12.610 3.387 0.551 1.00 68.06 93 SER A O 1
ATOM 733 N N . LYS A 1 94 ? -12.821 4.816 2.259 1.00 71.50 94 LYS A N 1
ATOM 734 C CA . LYS A 1 94 ? -13.910 5.585 1.653 1.00 71.50 94 LYS A CA 1
ATOM 735 C C . LYS A 1 94 ? -13.635 7.073 1.780 1.00 71.50 94 LYS A C 1
ATOM 737 O O . LYS A 1 94 ? -13.434 7.577 2.887 1.00 71.50 94 LYS A O 1
ATOM 742 N N . LEU A 1 95 ? -13.612 7.748 0.633 1.00 71.25 95 LEU A N 1
ATOM 743 C CA . LEU A 1 95 ? -13.542 9.201 0.560 1.00 71.25 95 LEU A CA 1
ATOM 744 C C . LEU A 1 95 ? -14.920 9.772 0.898 1.00 71.25 95 LEU A C 1
ATOM 746 O O . LEU A 1 95 ? -15.934 9.339 0.348 1.00 71.25 95 LEU A O 1
ATOM 750 N N . LEU A 1 96 ? -14.959 10.728 1.820 1.00 77.50 96 LEU A N 1
ATOM 751 C CA . LEU A 1 96 ? -16.187 11.400 2.210 1.00 77.50 96 LEU A CA 1
ATOM 752 C C . LEU A 1 96 ? -16.477 12.536 1.237 1.00 77.50 96 LEU A C 1
ATOM 754 O O . LEU A 1 96 ? -15.704 13.481 1.114 1.00 77.50 96 LEU A O 1
ATOM 758 N N . GLU A 1 97 ? -17.630 12.481 0.592 1.00 76.38 97 GLU A N 1
ATOM 759 C CA . GLU A 1 97 ? -18.137 13.537 -0.281 1.00 76.38 97 GLU A CA 1
ATOM 760 C C . GLU A 1 97 ? -19.517 13.974 0.226 1.00 76.38 97 GLU A C 1
ATOM 762 O O . GLU A 1 97 ? -20.215 13.175 0.851 1.00 76.38 97 GLU A O 1
ATOM 767 N N . PRO A 1 98 ? -19.965 15.216 -0.005 1.00 67.06 98 PRO A N 1
ATOM 768 C CA . PRO A 1 98 ? -21.386 15.535 0.141 1.00 67.06 98 PRO A CA 1
ATOM 769 C C . PRO A 1 98 ? -22.140 14.756 -0.953 1.00 67.06 98 PRO A C 1
ATOM 771 O O . PRO A 1 98 ? -21.734 14.906 -2.106 1.00 67.06 98 PRO A O 1
ATOM 774 N N . PRO A 1 99 ? -23.197 13.947 -0.701 1.00 72.38 99 PRO A N 1
ATOM 775 C CA . PRO A 1 99 ? -24.084 13.783 0.470 1.00 72.38 99 PRO A CA 1
ATOM 776 C C . PRO A 1 99 ? -23.753 12.620 1.440 1.00 72.38 99 PRO A C 1
ATOM 778 O O . PRO A 1 99 ? -24.461 12.432 2.428 1.00 72.38 99 PRO A O 1
ATOM 781 N N . ASN A 1 100 ? -22.661 11.883 1.228 1.00 72.44 100 ASN A N 1
ATOM 782 C CA . ASN A 1 100 ? -22.250 10.686 1.992 1.00 72.44 100 ASN A CA 1
ATOM 783 C C . ASN A 1 100 ? -21.821 10.966 3.457 1.00 72.44 100 ASN A C 1
ATOM 785 O O . ASN A 1 100 ? -21.277 10.110 4.159 1.00 72.44 100 ASN A O 1
ATOM 789 N N . LEU A 1 101 ? -22.017 12.195 3.940 1.00 75.38 101 LEU A N 1
ATOM 790 C CA . LEU A 1 101 ? -21.778 12.577 5.335 1.00 75.38 101 LEU A CA 1
ATOM 791 C C . LEU A 1 101 ? -22.942 12.185 6.251 1.00 75.38 101 LEU A C 1
ATOM 793 O O . LEU A 1 101 ? -22.744 12.028 7.454 1.00 75.38 101 LEU A O 1
ATOM 797 N N . THR A 1 102 ? -24.152 12.061 5.703 1.00 78.38 102 THR A N 1
ATOM 798 C CA . THR A 1 102 ? -25.348 11.687 6.469 1.00 78.38 102 THR A CA 1
ATOM 799 C C . THR A 1 102 ? -25.685 10.211 6.354 1.00 78.38 102 THR A C 1
ATOM 801 O O . THR A 1 102 ? -26.302 9.676 7.266 1.00 78.38 102 THR A O 1
ATOM 804 N N . GLU A 1 103 ? -25.253 9.557 5.278 1.00 80.94 103 GLU A N 1
ATOM 805 C CA . GLU A 1 103 ? -25.464 8.131 5.026 1.00 80.94 103 GLU A CA 1
ATOM 806 C C . GLU A 1 103 ? -24.213 7.523 4.382 1.00 80.94 103 GLU A C 1
ATOM 808 O O . GLU A 1 103 ? -23.457 8.231 3.716 1.00 80.94 103 GLU A O 1
ATOM 813 N N . MET A 1 104 ? -23.980 6.227 4.586 1.00 79.19 104 MET A N 1
ATOM 814 C CA . MET A 1 104 ? -22.823 5.524 4.032 1.00 79.19 104 MET A CA 1
ATOM 815 C C . MET A 1 104 ? -23.181 4.117 3.558 1.00 79.19 104 MET A C 1
ATOM 817 O O . MET A 1 104 ? -23.830 3.367 4.289 1.00 79.19 104 MET A O 1
ATOM 821 N N . CYS A 1 105 ? -22.687 3.752 2.371 1.00 75.75 105 CYS A N 1
ATOM 822 C CA . CYS A 1 105 ? -22.717 2.384 1.859 1.00 75.75 105 CYS A CA 1
ATOM 823 C C . CYS A 1 105 ? -21.488 1.598 2.333 1.00 75.75 105 CYS A C 1
ATOM 825 O O . CYS A 1 105 ? -20.352 2.075 2.249 1.00 75.75 105 CYS A O 1
ATOM 827 N N . PHE A 1 106 ? -21.717 0.377 2.804 1.00 70.69 106 PHE A N 1
ATOM 828 C CA . PHE A 1 106 ? -20.712 -0.551 3.290 1.00 70.69 106 PHE A CA 1
ATOM 829 C C . PHE A 1 106 ? -20.681 -1.806 2.412 1.00 70.69 106 PHE A C 1
ATOM 831 O O . PHE A 1 106 ? -21.708 -2.474 2.244 1.00 70.69 106 PHE A O 1
ATOM 838 N N . PRO A 1 107 ? -19.498 -2.194 1.911 1.00 65.50 107 PRO A N 1
ATOM 839 C CA . PRO A 1 107 ? -19.353 -3.427 1.160 1.00 65.50 107 PRO A CA 1
ATOM 840 C C . PRO A 1 107 ? -19.523 -4.639 2.073 1.00 65.50 107 PRO A C 1
ATOM 842 O O . PRO A 1 107 ? -19.006 -4.685 3.194 1.00 65.50 107 PRO A O 1
ATOM 845 N N . ALA A 1 108 ? -20.182 -5.674 1.549 1.00 66.06 108 ALA A N 1
ATOM 846 C CA . ALA A 1 108 ? -20.486 -6.903 2.281 1.00 66.06 108 ALA A CA 1
ATOM 847 C C . ALA A 1 108 ? -19.242 -7.603 2.866 1.00 66.06 108 ALA A C 1
ATOM 849 O O . ALA A 1 108 ? -19.346 -8.300 3.868 1.00 66.06 108 ALA A O 1
ATOM 850 N N . ALA A 1 109 ? -18.054 -7.386 2.291 1.00 61.09 109 ALA A N 1
ATOM 851 C CA . ALA A 1 109 ? -16.795 -7.946 2.788 1.00 61.09 109 ALA A CA 1
ATOM 852 C C . ALA A 1 109 ? -16.387 -7.442 4.189 1.00 61.09 109 ALA A C 1
ATOM 854 O O . ALA A 1 109 ? -15.609 -8.110 4.869 1.00 61.09 109 ALA A O 1
ATOM 855 N N . LEU A 1 110 ? -16.886 -6.276 4.620 1.00 61.47 110 LEU A N 1
ATOM 856 C CA . LEU A 1 110 ? -16.639 -5.737 5.963 1.00 61.47 110 LEU A CA 1
ATOM 857 C C . LEU A 1 110 ? -17.646 -6.224 7.003 1.00 61.47 110 LEU A C 1
ATOM 859 O O . LEU A 1 110 ? -17.390 -6.113 8.200 1.00 61.47 110 LEU A O 1
ATOM 863 N N . VAL A 1 111 ? -18.788 -6.742 6.558 1.00 64.69 111 VAL A N 1
ATOM 864 C CA . VAL A 1 111 ? -19.878 -7.148 7.437 1.00 64.69 111 VAL A CA 1
ATOM 865 C C . VAL A 1 111 ? -19.722 -8.638 7.728 1.00 64.69 111 VAL A C 1
ATOM 867 O O . VAL A 1 111 ? -19.752 -9.449 6.798 1.00 64.69 111 VAL A O 1
ATOM 870 N N . PRO A 1 112 ? -19.547 -9.047 8.999 1.00 64.31 112 PRO A N 1
ATOM 871 C CA . PRO A 1 112 ? -19.538 -10.460 9.334 1.00 64.31 112 PRO A CA 1
ATOM 872 C C . PRO A 1 112 ? -20.815 -11.140 8.812 1.00 64.31 112 PRO A C 1
ATOM 874 O O . PRO A 1 112 ? -21.896 -10.546 8.879 1.00 64.31 112 PRO A O 1
ATOM 877 N N . PRO A 1 113 ? -20.731 -12.382 8.302 1.00 61.38 113 PRO A N 1
ATOM 878 C CA . PRO A 1 113 ? -21.887 -13.051 7.724 1.00 61.38 113 PRO A CA 1
ATOM 879 C C . PRO A 1 113 ? -23.064 -13.077 8.707 1.00 61.38 113 PRO A C 1
ATOM 881 O O . PRO A 1 113 ? -22.928 -13.604 9.811 1.00 61.38 113 PRO A O 1
ATOM 884 N N . ARG A 1 114 ? -24.231 -12.579 8.270 1.00 63.94 114 ARG A N 1
ATOM 885 C CA . ARG A 1 114 ? -25.498 -12.523 9.034 1.00 63.94 114 ARG A CA 1
ATOM 886 C C . ARG A 1 114 ? -25.563 -11.483 10.164 1.00 63.94 114 ARG A C 1
ATOM 888 O O . ARG A 1 114 ? -26.499 -11.548 10.956 1.00 63.94 114 ARG A O 1
ATOM 895 N N . SER A 1 115 ? -24.630 -10.535 10.232 1.00 70.06 115 SER A N 1
ATOM 896 C CA . SER A 1 115 ? -24.739 -9.394 11.147 1.00 70.06 115 SER A CA 1
ATOM 897 C C . SER A 1 115 ? -25.576 -8.269 10.537 1.00 70.06 115 SER A C 1
ATOM 899 O O . SER A 1 115 ? -25.341 -7.853 9.408 1.00 70.06 115 SER A O 1
ATOM 901 N N . ASP A 1 116 ? -26.522 -7.745 11.310 1.00 81.12 116 ASP A N 1
ATOM 902 C CA . ASP A 1 116 ? -27.301 -6.531 11.033 1.00 81.12 116 ASP A CA 1
ATOM 903 C C . ASP A 1 116 ? -26.706 -5.288 11.717 1.00 81.12 116 ASP A C 1
ATOM 905 O O . ASP A 1 116 ? -27.277 -4.201 11.666 1.00 81.12 116 ASP A O 1
ATOM 909 N N . ILE A 1 117 ? -25.550 -5.441 12.369 1.00 81.00 117 ILE A N 1
ATOM 910 C CA . ILE A 1 117 ? -24.853 -4.383 13.095 1.00 81.00 117 ILE A CA 1
ATOM 911 C C . ILE A 1 117 ? -23.380 -4.382 12.693 1.00 81.00 117 ILE A C 1
ATOM 913 O O . ILE A 1 117 ? -22.691 -5.401 12.798 1.00 81.00 117 ILE A O 1
ATOM 917 N N . LEU A 1 118 ? -22.881 -3.213 12.305 1.00 78.88 118 LEU A N 1
ATOM 918 C CA . LEU A 1 118 ? -21.459 -2.937 12.182 1.00 78.88 118 LEU A CA 1
ATOM 919 C C . LEU A 1 118 ? -20.932 -2.406 13.515 1.00 78.88 118 LEU A C 1
ATOM 921 O O . LEU A 1 118 ? -21.479 -1.464 14.091 1.00 78.88 118 LEU A O 1
ATOM 925 N N . ARG A 1 119 ? -19.854 -3.021 14.004 1.00 80.12 119 ARG A N 1
ATOM 926 C CA . ARG A 1 119 ? -19.168 -2.619 15.234 1.00 80.12 119 ARG A CA 1
ATOM 927 C C . ARG A 1 119 ? -17.817 -2.027 14.875 1.00 80.12 119 ARG A C 1
ATOM 929 O O . ARG A 1 119 ? -16.922 -2.748 14.428 1.00 80.12 119 ARG A O 1
ATOM 936 N N . LEU A 1 120 ? -17.700 -0.723 15.081 1.00 78.38 120 LEU A N 1
ATOM 937 C CA . LEU A 1 120 ? -16.472 0.030 14.895 1.00 78.38 120 LEU A CA 1
ATOM 938 C C . LEU A 1 120 ? -15.873 0.378 16.253 1.00 78.38 120 LEU A C 1
ATOM 940 O O . LEU A 1 120 ? -16.593 0.795 17.156 1.00 78.38 120 LEU A O 1
ATOM 944 N N . SER A 1 121 ? -14.562 0.250 16.399 1.00 76.06 121 SER A N 1
ATOM 945 C CA . SER A 1 121 ? -13.854 0.738 17.587 1.00 76.06 121 SER A CA 1
ATOM 946 C C . SER A 1 121 ? -12.816 1.763 17.173 1.00 76.06 121 SER A C 1
ATOM 948 O O . SER A 1 121 ? -12.070 1.532 16.218 1.00 76.06 121 SER A O 1
ATOM 950 N N . ASP A 1 122 ? -12.793 2.893 17.877 1.00 72.00 122 ASP A N 1
ATOM 951 C CA . ASP A 1 122 ? -11.734 3.882 17.703 1.00 72.00 122 ASP A CA 1
ATOM 952 C C . ASP A 1 122 ? -10.473 3.517 18.497 1.00 72.00 122 ASP A C 1
ATOM 954 O O . ASP A 1 122 ? -10.427 2.499 19.198 1.00 72.00 122 ASP A O 1
ATOM 958 N N . VAL A 1 123 ? -9.428 4.335 18.353 1.00 64.25 123 VAL A N 1
ATOM 959 C CA . VAL A 1 123 ? -8.127 4.125 19.007 1.00 64.25 123 VAL A CA 1
ATOM 960 C C . VAL A 1 123 ? -8.253 4.103 20.535 1.00 64.25 123 VAL A C 1
ATOM 962 O O . VAL A 1 123 ? -7.578 3.311 21.187 1.00 64.25 123 VAL A O 1
ATOM 965 N N . GLU A 1 124 ? -9.175 4.889 21.093 1.00 66.94 124 GLU A N 1
ATOM 966 C CA . GLU A 1 124 ? -9.470 4.966 22.531 1.00 66.94 124 GLU A CA 1
ATOM 967 C C . GLU A 1 124 ? -10.427 3.849 23.002 1.00 66.94 124 GLU A C 1
ATOM 969 O O . GLU A 1 124 ? -10.935 3.877 24.125 1.00 66.94 124 GLU A O 1
ATOM 974 N N . ARG A 1 125 ? -10.687 2.844 22.148 1.00 69.06 125 ARG A N 1
ATOM 975 C CA . ARG A 1 125 ? -11.612 1.717 22.371 1.00 69.06 125 ARG A CA 1
ATOM 976 C C . ARG A 1 125 ? -13.066 2.129 22.587 1.00 69.06 125 ARG A C 1
ATOM 978 O O . ARG A 1 125 ? -13.861 1.330 23.089 1.00 69.06 125 ARG A O 1
ATOM 985 N N . LYS A 1 126 ? -13.459 3.335 22.179 1.00 79.12 126 LYS A N 1
ATOM 986 C CA . LYS A 1 126 ? -14.870 3.702 22.131 1.00 79.12 126 LYS A CA 1
ATOM 987 C C . LYS A 1 126 ? -15.537 2.917 21.008 1.00 79.12 126 LYS A C 1
ATOM 989 O O . LYS A 1 126 ? -15.153 3.011 19.841 1.00 79.12 126 LYS A O 1
ATOM 994 N N . GLU A 1 127 ? -16.547 2.139 21.378 1.00 83.44 127 GLU A N 1
ATOM 995 C CA . GLU A 1 127 ? -17.344 1.373 20.428 1.00 83.44 127 GLU A CA 1
ATOM 996 C C . GLU A 1 127 ? -18.456 2.233 19.818 1.00 83.44 127 GLU A C 1
ATOM 998 O O . GLU A 1 127 ? -19.205 2.919 20.515 1.00 83.44 127 GLU A O 1
ATOM 1003 N N . TRP A 1 128 ? -18.585 2.133 18.502 1.00 85.31 128 TRP A N 1
ATOM 1004 C CA . TRP A 1 128 ? -19.661 2.677 17.694 1.00 85.31 128 TRP A CA 1
ATOM 1005 C C . TRP A 1 128 ? -20.419 1.503 17.090 1.00 85.31 128 TRP A C 1
ATOM 1007 O O . TRP A 1 128 ? -19.839 0.656 16.408 1.00 85.31 128 TRP A O 1
ATOM 1017 N N . GLN A 1 129 ? -21.715 1.437 17.367 1.00 87.38 129 GLN A N 1
ATOM 1018 C CA . GLN A 1 129 ? -22.595 0.404 16.836 1.00 87.38 129 GLN A CA 1
ATOM 1019 C C . GLN A 1 129 ? -23.538 1.060 15.844 1.00 87.38 129 GLN A C 1
ATOM 1021 O O . GLN A 1 129 ? -24.172 2.063 16.165 1.00 87.38 129 GLN A O 1
ATOM 1026 N N . MET A 1 130 ? -23.577 0.513 14.639 1.00 87.69 130 MET A N 1
ATOM 1027 C CA . MET A 1 130 ? -24.337 1.061 13.526 1.00 87.69 130 MET A CA 1
ATOM 1028 C C . MET A 1 130 ? -25.231 -0.029 12.965 1.00 87.69 130 MET A C 1
ATOM 1030 O O . MET A 1 130 ? -24.733 -1.096 12.598 1.00 87.69 130 MET A O 1
ATOM 1034 N N . LYS A 1 131 ? -26.536 0.217 12.900 1.00 86.25 131 LYS A N 1
ATOM 1035 C CA . LYS A 1 131 ? -27.473 -0.709 12.285 1.00 86.25 131 LYS A CA 1
ATOM 1036 C C . LYS A 1 131 ? -27.325 -0.667 10.769 1.00 86.25 131 LYS A C 1
ATOM 1038 O O . LYS A 1 131 ? -27.442 0.382 10.144 1.00 86.25 131 LYS A O 1
ATOM 1043 N N . LEU A 1 132 ? -27.087 -1.835 10.191 1.00 85.25 132 LEU A N 1
ATOM 1044 C CA . LEU A 1 132 ? -26.952 -2.036 8.760 1.00 85.25 132 LEU A CA 1
ATOM 1045 C C . LEU A 1 132 ? -28.314 -2.367 8.154 1.00 85.25 132 LEU A C 1
ATOM 1047 O O . LEU A 1 132 ? -29.028 -3.251 8.633 1.00 85.25 132 LEU A O 1
ATOM 1051 N N . VAL A 1 133 ? -28.652 -1.692 7.062 1.00 85.12 133 VAL A N 1
ATOM 1052 C CA . VAL A 1 133 ? -29.822 -2.001 6.240 1.00 85.12 133 VAL A CA 1
ATOM 1053 C C . VAL A 1 133 ? -29.325 -2.564 4.917 1.00 85.12 133 VAL A C 1
ATOM 1055 O O . VAL A 1 133 ? -28.615 -1.884 4.190 1.00 85.12 133 VAL A O 1
ATOM 1058 N N . PHE A 1 134 ? -29.649 -3.823 4.618 1.00 81.50 134 PHE A N 1
ATOM 1059 C CA . PHE A 1 134 ? -29.289 -4.417 3.332 1.00 81.50 134 PHE A CA 1
ATOM 1060 C C . PHE A 1 134 ? -30.239 -3.922 2.245 1.00 81.50 134 PHE A C 1
ATOM 1062 O O . PHE A 1 134 ? -31.454 -4.109 2.350 1.00 81.50 134 PHE A O 1
ATOM 1069 N N . ASP A 1 135 ? -29.679 -3.326 1.205 1.00 80.81 135 ASP A N 1
ATOM 1070 C CA . ASP A 1 135 ? -30.393 -2.957 -0.001 1.00 80.81 135 ASP A CA 1
ATOM 1071 C C . ASP A 1 135 ? -30.338 -4.124 -0.997 1.00 80.81 135 ASP A C 1
ATOM 1073 O O . ASP A 1 135 ? -29.280 -4.553 -1.455 1.00 80.81 135 ASP A O 1
ATOM 1077 N N . VAL A 1 136 ? -31.513 -4.668 -1.311 1.00 79.06 136 VAL A N 1
ATOM 1078 C CA . VAL A 1 136 ? -31.667 -5.833 -2.192 1.00 79.06 136 VAL A CA 1
ATOM 1079 C C . VAL A 1 136 ? -31.392 -5.477 -3.654 1.00 79.06 136 VAL A C 1
ATOM 1081 O O . VAL A 1 136 ? -31.011 -6.355 -4.426 1.00 79.06 136 VAL A O 1
ATOM 1084 N N . GLU A 1 137 ? -31.596 -4.219 -4.044 1.00 78.25 137 GLU A N 1
ATOM 1085 C CA . GLU A 1 137 ? -31.436 -3.764 -5.424 1.00 78.25 137 GLU A CA 1
ATOM 1086 C C . GLU A 1 137 ? -29.962 -3.532 -5.763 1.00 78.25 137 GLU A C 1
ATOM 1088 O O . GLU A 1 137 ? -29.488 -3.984 -6.806 1.00 78.25 137 GLU A O 1
ATOM 1093 N N . THR A 1 138 ? -29.224 -2.889 -4.857 1.00 75.31 138 THR A N 1
ATOM 1094 C CA . THR A 1 138 ? -27.790 -2.608 -5.033 1.00 75.31 138 THR A CA 1
ATOM 1095 C C . THR A 1 138 ? -26.890 -3.735 -4.520 1.00 75.31 138 THR A C 1
ATOM 1097 O O . THR A 1 138 ? -25.762 -3.885 -4.984 1.00 75.31 138 THR A O 1
ATOM 1100 N N . GLY A 1 139 ? -27.386 -4.576 -3.607 1.00 75.12 139 GLY A N 1
ATOM 1101 C CA . GLY A 1 139 ? -26.602 -5.635 -2.970 1.00 75.12 139 GLY A CA 1
ATOM 1102 C C . GLY A 1 139 ? -25.625 -5.123 -1.905 1.00 75.12 139 GLY A C 1
ATOM 1103 O O . GLY A 1 139 ? -24.698 -5.847 -1.532 1.00 75.12 139 GLY A O 1
ATOM 1104 N N . GLU A 1 140 ? -25.815 -3.896 -1.419 1.00 76.81 140 GLU A N 1
ATOM 1105 C CA . GLU A 1 140 ? -24.952 -3.233 -0.440 1.00 76.81 140 GLU A CA 1
ATOM 1106 C C . GLU A 1 140 ? -25.650 -3.042 0.912 1.00 76.81 140 GLU A C 1
ATOM 1108 O O . GLU A 1 140 ? -26.871 -3.134 1.030 1.00 76.81 140 GLU A O 1
ATOM 1113 N N . TYR A 1 141 ? -24.873 -2.771 1.963 1.00 83.00 141 TYR A N 1
ATOM 1114 C CA . TYR A 1 141 ? -25.425 -2.351 3.251 1.00 83.00 141 TYR A CA 1
ATOM 1115 C C . TYR A 1 141 ? -25.365 -0.834 3.389 1.00 83.00 141 TYR A C 1
ATOM 1117 O O . TYR A 1 141 ? -24.356 -0.236 3.040 1.00 83.00 141 TYR A O 1
ATOM 1125 N N . THR A 1 142 ? -26.379 -0.212 3.979 1.00 83.12 142 THR A N 1
ATOM 1126 C CA . THR A 1 142 ? -26.395 1.224 4.274 1.00 83.12 142 THR A CA 1
ATOM 1127 C C . THR A 1 142 ? -26.538 1.495 5.769 1.00 83.12 142 THR A C 1
ATOM 1129 O O . THR A 1 142 ? -27.134 0.710 6.512 1.00 83.12 142 THR A O 1
ATOM 1132 N N . VAL A 1 143 ? -25.966 2.613 6.219 1.00 84.94 143 VAL A N 1
ATOM 1133 C CA . VAL A 1 143 ? -26.158 3.186 7.562 1.00 84.94 143 VAL A CA 1
ATOM 1134 C C . VAL A 1 143 ? -26.505 4.660 7.406 1.00 84.94 143 VAL A C 1
ATOM 1136 O O . VAL A 1 143 ? -25.854 5.354 6.627 1.00 84.94 143 VAL A O 1
ATOM 1139 N N . GLY A 1 144 ? -27.483 5.143 8.176 1.00 83.25 144 GLY A N 1
ATOM 1140 C CA . GLY A 1 144 ? -27.896 6.550 8.184 1.00 83.25 144 GLY A CA 1
ATOM 1141 C C . GLY A 1 144 ? -27.585 7.270 9.497 1.00 83.25 144 GLY A C 1
ATOM 1142 O O . GLY A 1 144 ? -26.498 7.808 9.696 1.00 83.25 144 GLY A O 1
ATOM 1143 N N . GLU A 1 145 ? -28.544 7.296 10.422 1.00 83.69 145 GLU A N 1
ATOM 1144 C CA . GLU A 1 145 ? -28.495 8.148 11.621 1.00 83.69 145 GLU A CA 1
ATOM 1145 C C . GLU A 1 145 ? -27.263 7.909 12.518 1.00 83.69 145 GLU A C 1
ATOM 1147 O O . GLU A 1 145 ? -26.644 8.865 13.011 1.00 83.69 145 GLU A O 1
ATOM 1152 N N . GLU A 1 146 ? -26.854 6.649 12.707 1.00 87.75 146 GLU A N 1
ATOM 1153 C CA . GLU A 1 146 ? -25.670 6.339 13.514 1.00 87.75 146 GLU A CA 1
ATOM 1154 C C . GLU A 1 146 ? -24.373 6.787 12.828 1.00 87.75 146 GLU A C 1
ATOM 1156 O O . GLU A 1 146 ? -23.438 7.234 13.500 1.00 87.75 146 GLU A O 1
ATOM 1161 N N . TRP A 1 147 ? -24.333 6.752 11.493 1.00 87.12 147 TRP A N 1
ATOM 1162 C CA . TRP A 1 147 ? -23.214 7.265 10.706 1.00 87.12 147 TRP A CA 1
ATOM 1163 C C . TRP A 1 147 ? -23.088 8.786 10.842 1.00 87.12 147 TRP A C 1
ATOM 1165 O O . TRP A 1 147 ? -22.012 9.297 11.154 1.00 87.12 147 TRP A O 1
ATOM 1175 N N . ALA A 1 148 ? -24.194 9.522 10.723 1.00 85.69 148 ALA A N 1
ATOM 1176 C CA . ALA A 1 148 ? -24.193 10.973 10.913 1.00 85.69 148 ALA A CA 1
ATOM 1177 C C . ALA A 1 148 ? -23.736 11.383 12.331 1.00 85.69 148 ALA A C 1
ATOM 1179 O O . ALA A 1 148 ? -23.077 12.412 12.523 1.00 85.69 148 ALA A O 1
ATOM 1180 N N . SER A 1 149 ? -24.076 10.581 13.344 1.00 87.31 149 SER A N 1
ATOM 1181 C CA . SER A 1 149 ? -23.619 10.783 14.726 1.00 87.31 149 SER A CA 1
ATOM 1182 C C . SER A 1 149 ? -22.116 10.550 14.872 1.00 87.31 149 SER A C 1
ATOM 1184 O O . SER A 1 149 ? -21.424 11.337 15.522 1.00 87.31 149 SER A O 1
ATOM 1186 N N . PHE A 1 150 ? -21.604 9.509 14.218 1.00 87.44 150 PHE A N 1
ATOM 1187 C CA . PHE A 1 150 ? -20.183 9.193 14.151 1.00 87.44 150 PHE A CA 1
ATOM 1188 C C . PHE A 1 150 ? -19.365 10.302 13.471 1.00 87.44 150 PHE A C 1
ATOM 1190 O O . PHE A 1 150 ? -18.415 10.813 14.068 1.00 87.44 150 PHE A O 1
ATOM 1197 N N . VAL A 1 151 ? -19.779 10.740 12.275 1.00 86.38 151 VAL A N 1
ATOM 1198 C CA . VAL A 1 151 ? -19.142 11.824 11.501 1.00 86.38 151 VAL A CA 1
ATOM 1199 C C . VAL A 1 151 ? -19.013 13.090 12.343 1.00 86.38 151 VAL A C 1
ATOM 1201 O O . VAL A 1 151 ? -17.944 13.696 12.411 1.00 86.38 151 VAL A O 1
ATOM 1204 N N . ARG A 1 152 ? -20.085 13.457 13.054 1.00 85.75 152 ARG A N 1
ATOM 1205 C CA . ARG A 1 152 ? -20.114 14.642 13.918 1.00 85.75 152 ARG A CA 1
ATOM 1206 C C . ARG A 1 152 ? -19.188 14.514 15.119 1.00 85.75 152 ARG A C 1
ATOM 1208 O O . ARG A 1 152 ? -18.501 15.468 15.463 1.00 85.75 152 ARG A O 1
ATOM 1215 N N . ALA A 1 153 ? -19.173 13.352 15.764 1.00 86.25 153 ALA A N 1
ATOM 1216 C CA . ALA A 1 153 ? -18.335 13.133 16.933 1.00 86.25 153 ALA A CA 1
ATOM 1217 C C . ALA A 1 153 ? -16.839 13.091 16.599 1.00 86.25 153 ALA A C 1
ATOM 1219 O O . ALA A 1 153 ? -16.024 13.450 17.446 1.00 86.25 153 ALA A O 1
ATOM 1220 N N . LYS A 1 154 ? -16.485 12.669 15.380 1.00 82.56 154 LYS A N 1
ATOM 1221 C CA . LYS A 1 154 ? -15.105 12.629 14.879 1.00 82.56 154 LYS A CA 1
ATOM 1222 C C . LYS A 1 154 ? -14.692 13.880 14.084 1.00 82.56 154 LYS A C 1
ATOM 1224 O O . LYS A 1 154 ? -13.562 13.935 13.608 1.00 82.56 154 LYS A O 1
ATOM 1229 N N . ASP A 1 155 ? -15.564 14.894 13.996 1.00 83.69 155 ASP A N 1
ATOM 1230 C CA . ASP A 1 155 ? -15.364 16.142 13.226 1.00 83.69 155 ASP A CA 1
ATOM 1231 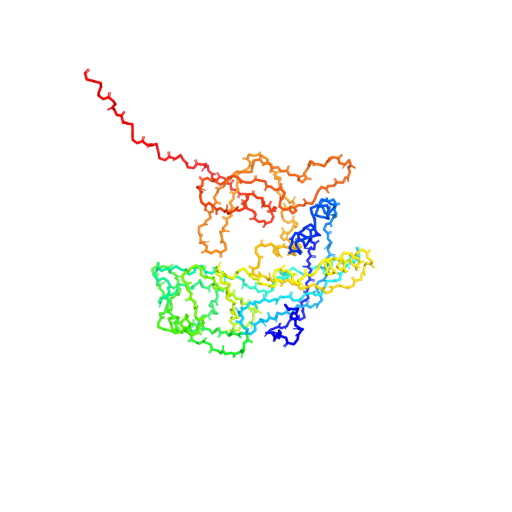C C . ASP A 1 155 ? -14.904 15.877 11.779 1.00 83.69 155 ASP A C 1
ATOM 1233 O O . ASP A 1 155 ? -13.993 16.527 11.264 1.00 83.69 155 ASP A O 1
ATOM 1237 N N . LEU A 1 156 ? -15.517 14.879 11.133 1.00 84.12 156 LEU A N 1
ATOM 1238 C CA . LEU A 1 156 ? -15.192 14.488 9.761 1.00 84.12 156 LEU A CA 1
ATOM 1239 C C . LEU A 1 156 ? -15.854 15.421 8.746 1.00 84.12 156 LEU A C 1
ATOM 1241 O O . LEU A 1 156 ? -17.000 15.847 8.915 1.00 84.12 156 LEU A O 1
ATOM 1245 N N . ARG A 1 157 ? -15.129 15.727 7.668 1.00 83.94 157 ARG A N 1
ATOM 1246 C CA . ARG A 1 157 ? -15.550 16.667 6.622 1.00 83.94 157 ARG A CA 1
ATOM 1247 C C . ARG A 1 157 ? -15.436 16.048 5.237 1.00 83.94 157 ARG A C 1
ATOM 1249 O O . ARG A 1 157 ? -14.755 15.049 5.031 1.00 83.94 157 ARG A O 1
ATOM 1256 N N . ALA A 1 158 ? -16.085 16.683 4.264 1.00 82.00 158 ALA A N 1
ATOM 1257 C CA . ALA A 1 158 ? -15.877 16.347 2.862 1.00 82.00 158 ALA A CA 1
ATOM 1258 C C . ALA A 1 158 ? -14.382 16.445 2.496 1.00 82.00 158 ALA A C 1
ATOM 1260 O O . ALA A 1 158 ? -13.706 17.408 2.863 1.00 82.00 158 ALA A O 1
ATOM 1261 N N . GLY A 1 159 ? -13.887 15.441 1.782 1.00 74.50 159 GLY A N 1
ATOM 1262 C CA . GLY A 1 159 ? -12.480 15.220 1.471 1.00 74.50 159 GLY A CA 1
ATOM 1263 C C . GLY A 1 159 ? -11.757 14.324 2.478 1.00 74.50 159 GLY A C 1
ATOM 1264 O O . GLY A 1 159 ? -10.743 13.729 2.122 1.00 74.50 159 GLY A O 1
ATOM 1265 N N . ASP A 1 160 ? -12.252 14.176 3.710 1.00 78.31 160 ASP A N 1
ATOM 1266 C CA . ASP A 1 160 ? -11.651 13.233 4.650 1.00 78.31 160 ASP A CA 1
ATOM 1267 C C . ASP A 1 160 ? -11.892 11.793 4.199 1.00 78.31 160 ASP A C 1
ATOM 1269 O O . ASP A 1 160 ? -12.794 11.476 3.429 1.00 78.31 160 ASP A O 1
ATOM 1273 N N . THR A 1 161 ? -11.040 10.905 4.676 1.00 74.44 161 THR A N 1
ATOM 1274 C CA . THR A 1 161 ? -11.036 9.495 4.336 1.00 74.44 161 THR A CA 1
ATOM 1275 C C . THR A 1 161 ? -11.241 8.686 5.605 1.00 74.44 161 THR A C 1
ATOM 1277 O O . THR A 1 161 ? -10.498 8.845 6.575 1.00 74.44 161 THR A O 1
ATOM 1280 N N . VAL A 1 162 ? -12.206 7.771 5.587 1.00 76.06 162 VAL A N 1
ATOM 1281 C CA . VAL A 1 162 ? -12.365 6.765 6.643 1.00 76.06 162 VAL A CA 1
ATOM 1282 C C . VAL A 1 162 ? -11.841 5.442 6.119 1.00 76.06 162 VAL A C 1
ATOM 1284 O O . VAL A 1 162 ? -12.221 5.000 5.037 1.00 76.06 162 VAL A O 1
ATOM 1287 N N . VAL A 1 163 ? -10.940 4.818 6.872 1.00 72.06 163 VAL A N 1
ATOM 1288 C CA . VAL A 1 163 ? -10.389 3.508 6.531 1.00 72.06 163 VAL A CA 1
ATOM 1289 C C . VAL A 1 163 ? -10.811 2.494 7.559 1.00 72.06 163 VAL A C 1
ATOM 1291 O O . VAL A 1 163 ? -10.485 2.607 8.734 1.00 72.06 163 VAL A O 1
ATOM 1294 N N . PHE A 1 164 ? -11.495 1.472 7.083 1.00 72.00 164 PHE A N 1
ATOM 1295 C CA . PHE A 1 164 ? -11.904 0.314 7.844 1.00 72.00 164 PHE A CA 1
ATOM 1296 C C . PHE A 1 164 ? -10.799 -0.732 7.772 1.00 72.00 164 PHE A C 1
ATOM 1298 O O . PHE A 1 164 ? -10.309 -1.085 6.698 1.00 72.00 164 PHE A O 1
ATOM 1305 N N . VAL A 1 165 ? -10.397 -1.210 8.940 1.00 67.31 165 VAL A N 1
ATOM 1306 C CA . VAL A 1 165 ? -9.329 -2.178 9.147 1.00 67.31 165 VAL A CA 1
ATOM 1307 C C . VAL A 1 165 ? -9.951 -3.365 9.871 1.00 67.31 165 VAL A C 1
ATOM 1309 O O . VAL A 1 165 ? -10.148 -3.350 11.086 1.00 67.31 165 VAL A O 1
ATOM 1312 N N . SER A 1 166 ? -10.308 -4.403 9.117 1.00 62.84 166 SER A N 1
ATOM 1313 C CA . SER A 1 166 ? -10.901 -5.615 9.689 1.00 62.84 166 SER A CA 1
ATOM 1314 C C . SER A 1 166 ? -9.822 -6.652 9.972 1.00 62.84 166 SER A C 1
ATOM 1316 O O . SER A 1 166 ? -9.073 -7.023 9.071 1.00 62.84 166 SER A O 1
ATOM 1318 N N . VAL A 1 167 ? -9.732 -7.124 11.216 1.00 58.47 167 VAL A N 1
ATOM 1319 C CA . VAL A 1 167 ? -8.844 -8.231 11.603 1.00 58.47 167 VAL A CA 1
ATOM 1320 C C . VAL A 1 167 ? -9.497 -9.546 11.206 1.00 58.47 167 VAL A C 1
ATOM 1322 O O . VAL A 1 167 ? -10.633 -9.816 11.594 1.00 58.47 167 VAL A O 1
ATOM 1325 N N . LEU A 1 168 ? -8.764 -10.400 10.493 1.00 51.88 168 LEU A N 1
ATOM 1326 C CA . LEU A 1 168 ? -9.246 -11.731 10.129 1.00 51.88 168 LEU A CA 1
ATOM 1327 C C . LEU A 1 168 ? -9.630 -12.528 11.395 1.00 51.88 168 LEU A C 1
ATOM 1329 O O . LEU A 1 168 ? -8.786 -12.780 12.252 1.00 51.88 168 LEU A O 1
ATOM 1333 N N . GLY A 1 169 ? -10.909 -12.898 11.523 1.00 51.78 169 GLY A N 1
ATOM 1334 C CA . GLY A 1 169 ? -11.449 -13.622 12.684 1.00 51.78 169 GLY A CA 1
ATOM 1335 C C . GLY A 1 169 ? -11.974 -12.753 13.839 1.00 51.78 169 GLY A C 1
ATOM 1336 O O . GLY A 1 169 ? -12.450 -13.305 14.827 1.00 51.78 169 GLY A O 1
ATOM 1337 N N . SER A 1 170 ? -11.931 -11.421 13.728 1.00 57.75 170 SER A N 1
ATOM 1338 C CA . SER A 1 170 ? -12.568 -10.500 14.680 1.00 57.75 170 SER A CA 1
ATOM 1339 C C . SER A 1 170 ? -13.982 -10.131 14.226 1.00 57.75 170 SER A C 1
ATOM 1341 O O . SER A 1 170 ? -14.207 -9.852 13.052 1.00 57.75 170 SER A O 1
ATOM 1343 N N . ALA A 1 171 ? -14.929 -10.063 15.165 1.00 57.59 171 ALA A N 1
ATOM 1344 C CA . ALA A 1 171 ? -16.260 -9.489 14.926 1.00 57.59 171 ALA A CA 1
ATOM 1345 C C . ALA A 1 171 ? -16.263 -7.944 14.944 1.00 57.59 171 ALA A C 1
ATOM 1347 O O . ALA A 1 171 ? -17.297 -7.328 14.696 1.00 57.59 171 ALA A O 1
ATOM 1348 N N . ILE A 1 172 ? -15.128 -7.327 15.289 1.00 55.66 172 ILE A N 1
ATOM 1349 C CA . ILE A 1 172 ? -14.946 -5.880 15.427 1.00 55.66 172 ILE A CA 1
ATOM 1350 C C . ILE A 1 172 ? -13.999 -5.395 14.330 1.00 55.66 172 ILE A C 1
ATOM 1352 O O . ILE A 1 172 ? -12.889 -5.921 14.184 1.00 55.66 172 ILE A O 1
ATOM 1356 N N . THR A 1 173 ? -14.432 -4.374 13.591 1.00 65.94 173 THR A N 1
ATOM 1357 C CA . THR A 1 173 ? -13.628 -3.667 12.592 1.00 65.94 173 THR A CA 1
ATOM 1358 C C . THR A 1 173 ? -13.066 -2.401 13.229 1.00 65.94 173 THR A C 1
ATOM 1360 O O . THR A 1 173 ? -13.805 -1.571 13.749 1.00 65.94 173 THR A O 1
ATOM 1363 N N . LEU A 1 174 ? -11.745 -2.246 13.226 1.00 64.00 174 LEU A N 1
ATOM 1364 C CA . LEU A 1 174 ? -11.125 -0.984 13.624 1.00 64.00 174 LEU A CA 1
ATOM 1365 C C . LEU A 1 174 ? -11.336 0.037 12.509 1.00 64.00 174 LEU A C 1
ATOM 1367 O O . LEU A 1 174 ? -11.460 -0.340 11.343 1.00 64.00 174 LEU A O 1
ATOM 1371 N N . PHE A 1 175 ? -11.332 1.322 12.836 1.00 68.62 175 PHE A N 1
ATOM 1372 C CA . PHE A 1 175 ? -11.276 2.356 11.810 1.00 68.62 175 PHE A CA 1
ATOM 1373 C C . PHE A 1 175 ? -10.184 3.378 12.112 1.00 68.62 175 PHE A C 1
ATOM 1375 O O . PHE A 1 175 ? -9.845 3.643 13.262 1.00 68.62 175 PHE A O 1
ATOM 1382 N N . ALA A 1 176 ? -9.637 3.941 11.045 1.00 64.50 176 ALA A N 1
ATOM 1383 C CA . ALA A 1 176 ? -8.730 5.073 11.060 1.00 64.50 176 ALA A CA 1
ATOM 1384 C C . ALA A 1 176 ? -9.359 6.212 10.274 1.00 64.50 176 ALA A C 1
ATOM 1386 O O . ALA A 1 176 ? -10.115 5.978 9.326 1.00 64.50 176 ALA A O 1
ATOM 1387 N N . THR A 1 177 ? -8.992 7.441 10.611 1.00 67.69 177 THR A N 1
ATOM 1388 C CA . THR A 1 177 ? -9.386 8.601 9.811 1.00 67.69 177 THR A CA 1
ATOM 1389 C C . THR A 1 177 ? -8.132 9.250 9.243 1.00 67.69 177 THR A C 1
ATOM 1391 O O . THR A 1 177 ? -7.153 9.478 9.948 1.00 67.69 177 THR A O 1
ATOM 1394 N N . SER A 1 178 ? -8.126 9.492 7.935 1.00 67.38 178 SER A N 1
ATOM 1395 C CA . SER A 1 178 ? -7.111 10.300 7.267 1.00 67.38 178 SER A CA 1
ATOM 1396 C C . SER A 1 178 ? -7.767 11.606 6.850 1.00 67.38 178 SER A C 1
ATOM 1398 O O . SER A 1 178 ? -8.735 11.603 6.093 1.00 67.38 178 SER A O 1
ATOM 1400 N N . ARG A 1 179 ? -7.279 12.730 7.375 1.00 69.75 179 ARG A N 1
ATOM 1401 C CA . ARG A 1 179 ? -7.874 14.038 7.081 1.00 69.75 179 ARG A CA 1
ATOM 1402 C C . ARG A 1 179 ? -7.239 14.622 5.827 1.00 69.75 179 ARG A C 1
ATOM 1404 O O . ARG A 1 179 ? -6.015 14.755 5.793 1.00 69.75 179 ARG A O 1
ATOM 1411 N N . ALA A 1 180 ? -8.035 15.065 4.852 1.00 53.91 180 ALA A N 1
ATOM 1412 C CA . ALA A 1 180 ? -7.517 15.625 3.591 1.00 53.91 180 ALA A CA 1
ATOM 1413 C C . ALA A 1 180 ? -6.569 16.814 3.807 1.00 53.91 180 ALA A C 1
ATOM 1415 O O . ALA A 1 180 ? -5.677 17.076 3.005 1.00 53.91 180 ALA A O 1
ATOM 1416 N N . HIS A 1 181 ? -6.776 17.546 4.902 1.00 50.94 181 HIS A N 1
ATOM 1417 C CA . HIS A 1 181 ? -6.008 18.739 5.255 1.00 50.94 181 HIS A CA 1
ATOM 1418 C C . HIS A 1 181 ? -4.935 18.458 6.319 1.00 50.94 181 HIS A C 1
ATOM 1420 O O . HIS A 1 181 ? -4.185 19.361 6.697 1.00 50.94 181 HIS A O 1
ATOM 1426 N N . SER A 1 182 ? -4.823 17.211 6.796 1.00 49.66 182 SER A N 1
ATOM 1427 C CA . SER A 1 182 ? -3.670 16.780 7.579 1.00 49.66 182 SER A CA 1
ATOM 1428 C C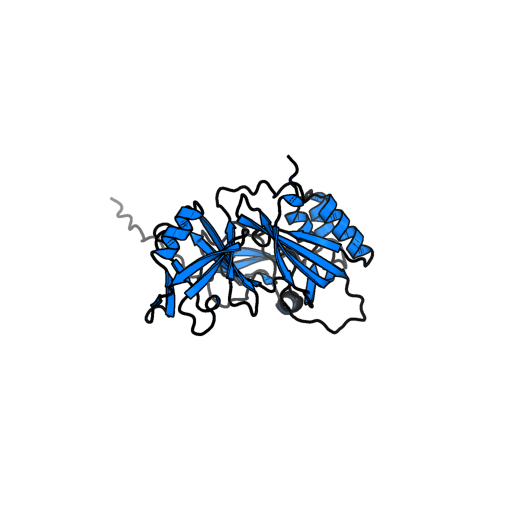 . SER A 1 182 ? -2.533 16.511 6.602 1.00 49.66 182 SER A C 1
ATOM 1430 O O . SER A 1 182 ? -2.360 15.411 6.079 1.00 49.66 182 SER A O 1
ATOM 1432 N N . GLN A 1 183 ? -1.688 17.520 6.376 1.00 44.88 183 GLN A N 1
ATOM 1433 C CA . GLN A 1 183 ? -0.280 17.200 6.182 1.00 44.88 183 GLN A CA 1
ATOM 1434 C C . GLN A 1 183 ? 0.137 16.508 7.475 1.00 44.88 183 GLN A C 1
ATOM 1436 O O . GLN A 1 183 ? 0.405 17.204 8.455 1.00 44.88 183 GLN A O 1
ATOM 1441 N N . SER A 1 184 ? 0.072 15.172 7.510 1.00 46.59 184 SER A N 1
ATOM 1442 C CA . SER A 1 184 ? 0.458 14.386 8.678 1.00 46.59 184 SER A CA 1
ATOM 1443 C C . SER A 1 184 ? 1.784 14.951 9.177 1.00 46.59 184 SER A C 1
ATOM 1445 O O . SER A 1 184 ? 2.828 14.818 8.537 1.00 46.59 184 SER A O 1
ATOM 1447 N N . LYS A 1 185 ? 1.735 15.671 10.305 1.00 41.38 185 LYS A N 1
ATOM 1448 C CA . LYS A 1 185 ? 2.916 16.316 10.897 1.00 41.38 185 LYS A CA 1
ATOM 1449 C C . LYS A 1 185 ? 3.931 15.264 11.367 1.00 41.38 185 LYS A C 1
ATOM 1451 O O . LYS A 1 185 ? 5.044 15.620 11.745 1.00 41.38 185 LYS A O 1
ATOM 1456 N N . VAL A 1 186 ? 3.554 13.983 11.319 1.00 46.41 186 VAL A N 1
ATOM 1457 C CA . VAL A 1 186 ? 4.371 12.810 11.631 1.00 46.41 186 VAL A CA 1
ATOM 1458 C C . VAL A 1 186 ? 5.144 12.295 10.404 1.00 46.41 186 VAL A C 1
ATOM 1460 O O . VAL A 1 186 ? 6.156 11.620 10.597 1.00 46.41 186 VAL A O 1
ATOM 1463 N N . ARG A 1 187 ? 4.799 12.711 9.164 1.00 43.97 187 ARG A N 1
ATOM 1464 C CA . ARG A 1 187 ? 5.575 12.419 7.927 1.00 43.97 187 ARG A CA 1
ATOM 1465 C C . ARG A 1 187 ? 7.073 12.708 8.057 1.00 43.97 187 ARG A C 1
ATOM 1467 O O . ARG A 1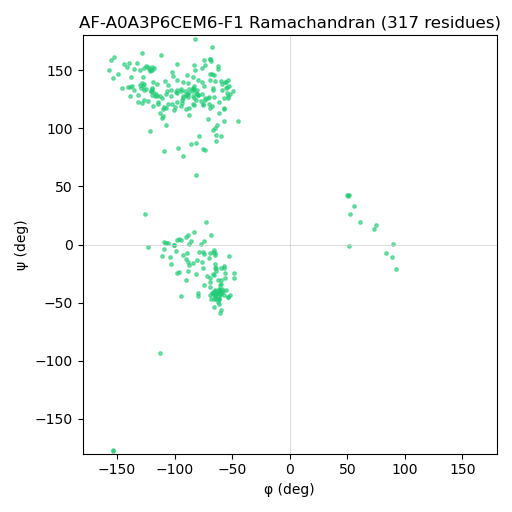 187 ? 7.876 12.132 7.338 1.00 43.97 187 ARG A O 1
ATOM 1474 N N . HIS A 1 188 ? 7.457 13.595 8.973 1.00 45.16 188 HIS A N 1
ATOM 1475 C CA . HIS A 1 188 ? 8.826 14.080 9.112 1.00 45.16 188 HIS A CA 1
ATOM 1476 C C . HIS A 1 188 ? 9.575 13.580 10.358 1.00 45.16 188 HIS A C 1
ATOM 1478 O O . HIS A 1 188 ? 10.719 13.988 10.548 1.00 45.16 188 HIS A O 1
ATOM 1484 N N . SER A 1 189 ? 8.990 12.721 11.210 1.00 42.41 189 SER A N 1
ATOM 1485 C CA . SER A 1 189 ? 9.704 12.191 12.393 1.00 42.41 189 SER A CA 1
ATOM 1486 C C . SER A 1 189 ? 10.076 10.708 12.318 1.00 42.41 189 SER A C 1
ATOM 1488 O O . SER A 1 189 ? 10.771 10.227 13.215 1.00 42.41 189 SER A O 1
ATOM 1490 N N . ILE A 1 190 ? 9.674 9.983 11.266 1.00 52.97 190 ILE A N 1
ATOM 1491 C CA . ILE A 1 190 ? 10.159 8.619 11.002 1.00 52.97 190 ILE A CA 1
ATOM 1492 C C . ILE A 1 190 ? 11.462 8.746 10.206 1.00 52.97 190 ILE A C 1
ATOM 1494 O O . ILE A 1 190 ? 11.516 8.848 8.986 1.00 52.9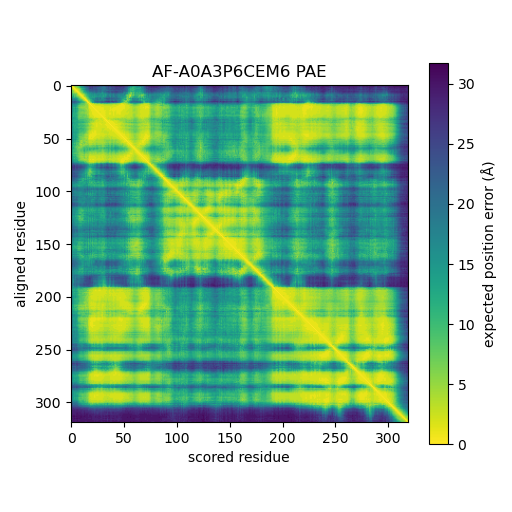7 190 ILE A O 1
ATOM 1498 N N . ASN A 1 191 ? 12.492 8.891 11.023 1.00 65.12 191 ASN A N 1
ATOM 1499 C CA . ASN A 1 191 ? 13.826 9.418 10.803 1.00 65.12 191 ASN A CA 1
ATOM 1500 C C . ASN A 1 191 ? 14.642 8.612 9.766 1.00 65.12 191 ASN A C 1
ATOM 1502 O O . ASN A 1 191 ? 14.506 7.394 9.687 1.00 65.12 191 ASN A O 1
ATOM 1506 N N . LEU A 1 192 ? 15.581 9.254 9.057 1.00 71.31 192 LEU A N 1
ATOM 1507 C CA . LEU A 1 192 ? 16.637 8.582 8.269 1.00 71.31 192 LEU A CA 1
ATOM 1508 C C . LEU A 1 192 ? 17.355 7.484 9.083 1.00 71.31 192 LEU A C 1
ATOM 1510 O O . LEU A 1 192 ? 17.822 6.487 8.532 1.00 71.31 192 LEU A O 1
ATOM 1514 N N . ASP A 1 193 ? 17.409 7.655 10.404 1.00 77.62 193 ASP A N 1
ATOM 1515 C CA . ASP A 1 193 ? 17.882 6.664 11.369 1.00 77.62 193 ASP A CA 1
ATOM 1516 C C . ASP A 1 193 ? 17.061 5.357 11.355 1.00 77.62 193 ASP A C 1
ATOM 1518 O O . ASP A 1 193 ? 17.649 4.281 11.391 1.00 77.62 193 ASP A O 1
ATOM 1522 N N . ALA A 1 194 ? 15.732 5.413 11.209 1.00 79.25 194 ALA A N 1
ATOM 1523 C CA . ALA A 1 194 ? 14.881 4.225 11.090 1.00 79.25 194 ALA A CA 1
ATOM 1524 C C . ALA A 1 194 ? 15.184 3.447 9.800 1.00 79.25 194 ALA A C 1
ATOM 1526 O O . ALA A 1 194 ? 15.377 2.231 9.836 1.00 79.25 194 ALA A O 1
ATOM 1527 N N . PHE A 1 195 ? 15.320 4.155 8.674 1.00 87.62 195 PHE A N 1
ATOM 1528 C CA . PHE A 1 195 ? 15.745 3.556 7.408 1.00 87.62 195 PHE A CA 1
ATOM 1529 C C . PHE A 1 195 ? 17.153 2.944 7.508 1.00 87.62 195 PHE A C 1
ATOM 1531 O O . PHE A 1 195 ? 17.370 1.797 7.113 1.00 87.62 195 PHE A O 1
ATOM 1538 N N . SER A 1 196 ? 18.105 3.677 8.089 1.00 87.44 196 SER A N 1
ATOM 1539 C CA . SER A 1 196 ? 19.500 3.238 8.223 1.00 87.44 196 SER A CA 1
ATOM 1540 C C . SER A 1 196 ? 19.635 2.017 9.136 1.00 87.44 196 SER A C 1
ATOM 1542 O O . SER A 1 196 ? 20.349 1.073 8.798 1.00 87.44 196 SER A O 1
ATOM 1544 N N . LYS A 1 197 ? 18.911 1.992 10.262 1.00 88.75 197 LYS A N 1
ATOM 1545 C CA . LYS A 1 197 ? 18.827 0.831 11.162 1.00 88.75 197 LYS A CA 1
ATOM 1546 C C . LYS A 1 197 ? 18.219 -0.376 10.464 1.00 88.75 197 LYS A C 1
ATOM 1548 O O . LYS A 1 197 ? 18.743 -1.478 10.612 1.00 88.75 197 LYS A O 1
ATOM 1553 N N . ALA A 1 198 ? 17.166 -0.164 9.676 1.00 90.19 198 ALA A N 1
ATOM 1554 C CA . ALA A 1 198 ? 16.541 -1.221 8.899 1.00 90.19 198 ALA A CA 1
ATOM 1555 C C . ALA A 1 198 ? 17.501 -1.861 7.911 1.00 90.19 198 ALA A C 1
ATOM 1557 O O . ALA A 1 198 ? 17.747 -3.061 7.980 1.00 90.19 198 ALA A O 1
ATOM 1558 N N . ILE A 1 199 ? 18.100 -1.062 7.033 1.00 90.75 199 ILE A N 1
ATOM 1559 C CA . ILE A 1 199 ? 19.037 -1.580 6.039 1.00 90.75 199 ILE A CA 1
ATOM 1560 C C . ILE A 1 199 ? 20.259 -2.204 6.708 1.00 90.75 199 ILE A C 1
ATOM 1562 O O . ILE A 1 199 ? 20.625 -3.326 6.368 1.00 90.75 199 ILE A O 1
ATOM 1566 N N . GLY A 1 200 ? 20.849 -1.534 7.701 1.00 91.31 200 GLY A N 1
ATOM 1567 C CA . GLY A 1 200 ? 22.011 -2.053 8.418 1.00 91.31 200 GLY A CA 1
ATOM 1568 C C . GLY A 1 200 ? 21.735 -3.386 9.117 1.00 91.31 200 GLY A C 1
ATOM 1569 O O . GLY A 1 200 ? 22.559 -4.297 9.044 1.00 91.31 200 GLY A O 1
ATOM 1570 N N . GLY A 1 201 ? 20.571 -3.527 9.756 1.00 92.06 201 GLY A N 1
ATOM 1571 C CA . GLY A 1 201 ? 20.156 -4.768 10.407 1.00 92.06 201 GLY A CA 1
ATOM 1572 C C . GLY A 1 201 ? 19.876 -5.891 9.410 1.00 92.06 201 GLY A C 1
ATOM 1573 O O . GLY A 1 201 ? 20.421 -6.984 9.565 1.00 92.06 201 GLY A O 1
ATOM 1574 N N . LEU A 1 202 ? 19.120 -5.611 8.343 1.00 91.56 202 LEU A N 1
ATOM 1575 C CA . LEU A 1 202 ? 18.794 -6.600 7.310 1.00 91.56 202 LEU A CA 1
ATOM 1576 C C . LEU A 1 202 ? 20.050 -7.094 6.571 1.00 91.56 202 LEU A C 1
ATOM 1578 O O . LEU A 1 202 ? 20.207 -8.298 6.381 1.00 91.56 202 LEU A O 1
ATOM 1582 N N . MET A 1 203 ? 20.990 -6.201 6.233 1.00 89.81 203 MET A N 1
ATOM 1583 C CA . MET A 1 203 ? 22.285 -6.571 5.636 1.00 89.81 203 MET A CA 1
ATOM 1584 C C . MET A 1 203 ? 23.130 -7.455 6.563 1.00 89.81 203 MET A C 1
ATOM 1586 O O . MET A 1 203 ? 23.893 -8.296 6.096 1.00 89.81 203 MET A O 1
ATOM 1590 N N . GLN A 1 204 ? 22.982 -7.293 7.879 1.00 91.12 204 GLN A N 1
ATOM 1591 C CA . GLN A 1 204 ? 23.645 -8.119 8.892 1.00 91.12 204 GLN A CA 1
ATOM 1592 C C . GLN A 1 204 ? 22.839 -9.371 9.273 1.00 91.12 204 GLN A C 1
ATOM 1594 O O . GLN A 1 204 ? 23.213 -10.056 10.223 1.00 91.12 204 GLN A O 1
ATOM 1599 N N . SER A 1 205 ? 21.744 -9.679 8.565 1.00 88.62 205 SER A N 1
ATOM 1600 C CA . SER A 1 205 ? 20.838 -10.793 8.887 1.00 88.62 205 SER A CA 1
ATOM 1601 C C . SER A 1 205 ? 20.267 -10.739 10.314 1.00 88.62 205 SER A C 1
ATOM 1603 O O . SER A 1 205 ? 20.049 -11.771 10.946 1.00 88.62 205 SER A O 1
ATOM 1605 N N . LYS A 1 206 ? 20.041 -9.532 10.846 1.00 90.75 206 LYS A N 1
ATOM 1606 C CA . LYS A 1 206 ? 19.474 -9.304 12.182 1.00 90.75 206 LYS A CA 1
ATOM 1607 C C . LYS A 1 206 ? 17.994 -8.921 12.094 1.00 90.75 206 LYS A C 1
ATOM 1609 O O . LYS A 1 206 ? 17.610 -8.260 11.127 1.00 90.75 206 LYS A O 1
ATOM 1614 N N . PRO A 1 207 ? 17.175 -9.280 13.100 1.00 89.94 207 PRO A N 1
ATOM 1615 C CA . PRO A 1 207 ? 15.814 -8.773 13.210 1.00 89.94 207 PRO A CA 1
ATOM 1616 C C . PRO A 1 207 ? 15.783 -7.245 13.320 1.00 89.94 207 PRO A C 1
ATOM 1618 O O . PRO A 1 207 ? 16.621 -6.656 14.008 1.00 89.94 207 PRO A O 1
ATOM 1621 N N . VAL A 1 208 ? 14.813 -6.611 12.665 1.00 91.31 208 VAL A N 1
ATOM 1622 C CA . VAL A 1 208 ? 14.611 -5.158 12.685 1.00 91.31 208 VAL A CA 1
ATOM 1623 C C . VAL A 1 208 ? 13.135 -4.835 12.866 1.00 91.31 208 VAL A C 1
ATOM 1625 O O . VAL A 1 208 ? 12.284 -5.365 12.155 1.00 91.31 208 VAL A O 1
ATOM 1628 N N . GLU A 1 209 ? 12.840 -3.909 13.774 1.00 88.25 209 GLU A N 1
ATOM 1629 C CA . GLU A 1 209 ? 11.536 -3.259 13.859 1.00 88.25 209 GLU A CA 1
ATOM 1630 C C . GLU A 1 209 ? 11.416 -2.076 12.894 1.00 88.25 209 GLU A C 1
ATOM 1632 O O . GLU A 1 209 ? 12.294 -1.215 12.806 1.00 88.25 209 GLU A O 1
ATOM 1637 N N . LEU A 1 210 ? 10.287 -2.020 12.199 1.00 85.44 210 LEU A N 1
ATOM 1638 C CA . LEU A 1 210 ? 9.905 -0.957 11.284 1.00 85.44 210 LEU A CA 1
ATOM 1639 C C . LEU A 1 210 ? 8.558 -0.402 11.705 1.00 85.44 210 LEU A C 1
ATOM 1641 O O . LEU A 1 210 ? 7.631 -1.180 11.907 1.00 85.44 210 LEU A O 1
ATOM 1645 N N . THR A 1 211 ? 8.426 0.920 11.749 1.00 80.31 211 THR A N 1
ATOM 1646 C CA . THR A 1 211 ? 7.139 1.583 11.979 1.00 80.31 211 THR A CA 1
ATOM 1647 C C . THR A 1 211 ? 6.751 2.383 10.747 1.00 80.31 211 THR A C 1
ATOM 1649 O O . THR A 1 211 ? 7.537 3.192 10.262 1.00 80.31 211 THR A O 1
ATOM 1652 N N . TYR A 1 212 ? 5.540 2.165 10.246 1.00 77.19 212 TYR A N 1
ATOM 1653 C CA . TYR A 1 212 ? 4.983 2.882 9.101 1.00 77.19 212 TYR A CA 1
ATOM 1654 C C . TYR A 1 212 ? 3.510 3.201 9.329 1.00 77.19 212 TYR A C 1
ATOM 1656 O O . TYR A 1 212 ? 2.830 2.535 10.106 1.00 77.19 212 TYR A O 1
ATOM 1664 N N . SER A 1 213 ? 3.000 4.219 8.647 1.00 76.56 213 SER A N 1
ATOM 1665 C CA . SER A 1 213 ? 1.569 4.499 8.607 1.00 76.56 213 SER A CA 1
ATOM 1666 C C . SER A 1 213 ? 0.949 3.701 7.461 1.00 76.56 213 SER A C 1
ATOM 1668 O O . SER A 1 213 ? 1.229 4.022 6.308 1.00 76.56 213 SER A O 1
ATOM 1670 N N . PRO A 1 214 ? 0.109 2.684 7.733 1.00 66.06 214 PRO A N 1
ATOM 1671 C CA . PRO A 1 214 ? -0.534 1.876 6.691 1.00 66.06 214 PRO A CA 1
ATOM 1672 C C . PRO A 1 214 ? -1.508 2.678 5.812 1.00 66.06 214 PRO A C 1
ATOM 1674 O O . PRO A 1 214 ? -2.024 2.156 4.828 1.00 66.06 214 PRO A O 1
ATOM 1677 N N . MET A 1 215 ? -1.784 3.922 6.203 1.00 65.19 215 MET A N 1
ATOM 1678 C CA . MET A 1 215 ? -2.673 4.870 5.538 1.00 65.19 215 MET A CA 1
ATOM 1679 C C . MET A 1 215 ? -1.943 5.725 4.502 1.00 65.19 215 MET A C 1
ATOM 1681 O O . MET A 1 215 ? -2.578 6.436 3.729 1.00 65.19 215 MET A O 1
ATOM 1685 N N . ASP A 1 216 ? -0.610 5.704 4.508 1.00 71.19 216 ASP A N 1
ATOM 1686 C CA . ASP A 1 216 ? 0.176 6.502 3.585 1.00 71.19 216 ASP A CA 1
ATOM 1687 C C . ASP A 1 216 ? 0.303 5.766 2.237 1.00 71.19 216 ASP A C 1
ATOM 1689 O O . ASP A 1 216 ? 0.791 4.630 2.216 1.00 71.19 216 ASP A O 1
ATOM 1693 N N . PRO A 1 217 ? -0.057 6.391 1.100 1.00 67.62 217 PRO A N 1
ATOM 1694 C CA . PRO A 1 217 ? 0.046 5.777 -0.229 1.00 67.62 217 PRO A CA 1
ATOM 1695 C C . PRO A 1 217 ? 1.494 5.490 -0.675 1.00 67.62 217 PRO A C 1
ATOM 1697 O O . PRO A 1 217 ? 1.726 4.956 -1.764 1.00 67.62 217 PRO A O 1
ATOM 1700 N N . HIS A 1 218 ? 2.494 5.895 0.111 1.00 73.44 218 HIS A N 1
ATOM 1701 C CA . HIS A 1 218 ? 3.909 5.576 -0.071 1.00 73.44 218 HIS A CA 1
ATOM 1702 C C . HIS A 1 218 ? 4.398 4.440 0.842 1.00 73.44 218 HIS A C 1
ATOM 1704 O O . HIS A 1 218 ? 5.565 4.064 0.748 1.00 73.44 218 HIS A O 1
ATOM 1710 N N . SER A 1 219 ? 3.537 3.872 1.693 1.00 74.00 219 SER A N 1
ATOM 1711 C CA . SER A 1 219 ? 3.904 2.834 2.667 1.00 74.00 219 SER A CA 1
ATOM 1712 C C . SER A 1 219 ? 3.879 1.391 2.136 1.00 74.00 219 SER A C 1
ATOM 1714 O O . SER A 1 219 ? 4.208 0.465 2.874 1.00 74.00 219 SER A O 1
ATOM 1716 N N . ASP A 1 220 ? 3.594 1.181 0.846 1.00 81.31 220 ASP A N 1
ATOM 1717 C CA . ASP A 1 220 ? 3.459 -0.150 0.217 1.00 81.31 220 ASP A CA 1
ATOM 1718 C C . ASP A 1 220 ? 4.792 -0.911 0.023 1.00 81.31 220 ASP A C 1
ATOM 1720 O O . ASP A 1 220 ? 4.897 -1.824 -0.796 1.00 81.31 220 ASP A O 1
ATOM 1724 N N . PHE A 1 221 ? 5.850 -0.535 0.747 1.00 89.44 221 PHE A N 1
ATOM 1725 C CA . PHE A 1 221 ? 7.198 -1.100 0.616 1.00 89.44 221 PHE A CA 1
ATOM 1726 C C . PHE A 1 221 ? 7.366 -2.478 1.282 1.00 89.44 221 PHE A C 1
ATOM 1728 O O . PHE A 1 221 ? 8.459 -3.048 1.238 1.00 89.44 221 PHE A O 1
ATOM 1735 N N . LEU A 1 222 ? 6.304 -3.015 1.888 1.00 89.06 222 LEU A N 1
ATOM 1736 C CA . LEU A 1 222 ? 6.207 -4.388 2.378 1.00 89.06 222 LEU A CA 1
ATOM 1737 C C . LEU A 1 222 ? 5.177 -5.144 1.542 1.00 89.06 222 LEU A C 1
ATOM 1739 O O . LEU A 1 222 ? 3.986 -4.863 1.616 1.00 89.06 222 LEU A O 1
ATOM 1743 N N . VAL A 1 223 ? 5.624 -6.126 0.764 1.00 86.81 223 VAL A N 1
ATOM 1744 C CA . VAL A 1 223 ? 4.775 -6.830 -0.208 1.00 86.81 223 VAL A CA 1
ATOM 1745 C C . VAL A 1 223 ? 4.637 -8.299 0.188 1.00 86.81 223 VAL A C 1
ATOM 1747 O O . VAL A 1 223 ? 5.623 -8.926 0.577 1.00 86.81 223 VAL A O 1
ATOM 1750 N N . SER A 1 224 ? 3.435 -8.881 0.077 1.00 84.94 224 SER A N 1
ATOM 1751 C CA . SER A 1 224 ? 3.268 -10.335 0.256 1.00 84.94 224 SER A CA 1
ATOM 1752 C C . SER A 1 224 ? 4.183 -11.097 -0.721 1.00 84.94 224 SER A C 1
ATOM 1754 O O . SER A 1 224 ? 4.284 -10.707 -1.890 1.00 84.94 224 SER A O 1
ATOM 1756 N N . PRO A 1 225 ? 4.820 -12.205 -0.294 1.00 84.81 225 PRO A N 1
ATOM 1757 C CA . PRO A 1 225 ? 5.635 -13.033 -1.167 1.00 84.81 225 PRO A CA 1
ATOM 1758 C C . PRO A 1 225 ? 4.885 -13.528 -2.394 1.00 84.81 225 PRO A C 1
ATOM 1760 O O . PRO A 1 225 ? 5.467 -13.555 -3.475 1.00 84.81 225 PRO A O 1
ATOM 1763 N N . ARG A 1 226 ? 3.607 -13.891 -2.246 1.00 83.62 226 ARG A N 1
ATOM 1764 C CA . ARG A 1 226 ? 2.778 -14.329 -3.366 1.00 83.62 226 ARG A CA 1
ATOM 1765 C C . ARG A 1 226 ? 2.538 -13.193 -4.343 1.00 83.62 226 ARG A C 1
ATOM 1767 O O . ARG A 1 226 ? 2.881 -13.332 -5.504 1.00 83.62 226 ARG A O 1
ATOM 1774 N N . VAL A 1 227 ? 2.040 -12.056 -3.863 1.00 84.25 227 VAL A N 1
ATOM 1775 C CA . VAL A 1 227 ? 1.748 -10.888 -4.711 1.00 84.25 227 VAL A CA 1
ATOM 1776 C C . VAL A 1 227 ? 2.999 -10.429 -5.468 1.00 84.25 227 VAL A C 1
ATOM 1778 O O . VAL A 1 227 ? 2.948 -10.178 -6.671 1.00 84.25 227 VAL A O 1
ATOM 1781 N N . TYR A 1 228 ? 4.144 -10.374 -4.782 1.00 87.81 228 TYR A N 1
ATOM 1782 C CA . TYR A 1 228 ? 5.414 -10.026 -5.408 1.00 87.81 228 TYR A CA 1
ATOM 1783 C C . TYR A 1 228 ? 5.805 -11.044 -6.487 1.00 87.81 228 TYR A C 1
ATOM 1785 O O . TYR A 1 228 ? 6.096 -10.648 -7.613 1.00 87.81 228 TYR A O 1
ATOM 1793 N N . ARG A 1 229 ? 5.771 -12.350 -6.182 1.00 88.81 229 ARG A N 1
ATOM 1794 C CA . ARG A 1 229 ? 6.132 -13.422 -7.128 1.00 88.81 229 ARG A CA 1
ATOM 1795 C C . ARG A 1 229 ? 5.177 -13.500 -8.317 1.00 88.81 229 ARG A C 1
ATOM 1797 O O . ARG A 1 229 ? 5.655 -13.589 -9.440 1.00 88.81 229 ARG A O 1
ATOM 1804 N N . ASP A 1 230 ? 3.873 -13.396 -8.092 1.00 88.19 230 ASP A N 1
ATOM 1805 C CA . ASP A 1 230 ? 2.854 -13.381 -9.146 1.00 88.19 230 ASP A CA 1
ATOM 1806 C C . ASP A 1 230 ? 3.099 -12.207 -10.104 1.00 88.19 230 ASP A C 1
ATOM 1808 O O . ASP A 1 230 ? 3.011 -12.362 -11.321 1.00 88.19 230 ASP A O 1
ATOM 1812 N N . SER A 1 231 ? 3.520 -11.051 -9.577 1.00 90.94 231 SER A N 1
ATOM 1813 C CA . SER A 1 231 ? 3.873 -9.901 -10.410 1.00 90.94 231 SER A CA 1
ATOM 1814 C C . SER A 1 231 ? 5.103 -10.137 -11.301 1.00 90.94 231 SER A C 1
ATOM 1816 O O . SER A 1 231 ? 5.188 -9.543 -12.374 1.00 90.94 231 SER A O 1
ATOM 1818 N N . LEU A 1 232 ? 6.024 -11.032 -10.913 1.00 89.69 232 LEU A N 1
ATOM 1819 C CA . LEU A 1 232 ? 7.182 -11.424 -11.731 1.00 89.69 232 LEU A CA 1
ATOM 1820 C C . LEU A 1 232 ? 6.806 -12.360 -12.887 1.00 89.69 232 LEU A C 1
ATOM 1822 O O . LEU A 1 232 ? 7.574 -12.480 -13.839 1.00 89.69 232 LEU A O 1
ATOM 1826 N N . LEU A 1 233 ? 5.655 -13.037 -12.810 1.00 90.75 233 LEU A N 1
ATOM 1827 C CA . LEU A 1 233 ? 5.189 -13.953 -13.857 1.00 90.75 233 LEU A CA 1
ATOM 1828 C C . LEU A 1 233 ? 4.619 -13.210 -15.072 1.00 90.75 233 LEU A C 1
ATOM 1830 O O . LEU A 1 233 ? 4.449 -13.800 -16.139 1.00 90.75 233 LEU A O 1
ATOM 1834 N N . VAL A 1 234 ? 4.323 -11.919 -14.923 1.00 90.81 234 VAL A N 1
ATOM 1835 C CA . VAL A 1 234 ? 3.808 -11.070 -15.995 1.00 90.81 234 VAL A CA 1
ATOM 1836 C C . VAL A 1 234 ? 4.971 -10.448 -16.769 1.00 90.81 234 VAL A C 1
ATOM 1838 O O . VAL A 1 234 ? 5.875 -9.838 -16.200 1.00 90.81 234 VAL A O 1
ATOM 1841 N N . VAL A 1 235 ? 4.924 -10.551 -18.099 1.00 90.56 235 VAL A N 1
ATOM 1842 C CA . VAL A 1 235 ? 5.878 -9.876 -18.988 1.00 90.56 235 VAL A CA 1
ATOM 1843 C C . VAL A 1 235 ? 5.441 -8.425 -19.184 1.00 90.56 235 VAL A C 1
ATOM 1845 O O . VAL A 1 235 ? 4.706 -8.091 -20.112 1.00 90.56 235 VAL A O 1
ATOM 1848 N N . TRP A 1 236 ? 5.875 -7.553 -18.279 1.00 91.62 236 TRP A N 1
ATOM 1849 C CA . TRP A 1 236 ? 5.546 -6.131 -18.334 1.00 91.62 236 TRP A CA 1
ATOM 1850 C C . TRP A 1 236 ? 6.309 -5.409 -19.443 1.00 91.62 236 TRP A C 1
ATOM 1852 O O . TRP A 1 236 ? 7.541 -5.421 -19.481 1.00 91.62 236 TRP A O 1
ATOM 1862 N N . MET A 1 237 ? 5.584 -4.709 -20.316 1.00 90.38 237 MET A N 1
ATOM 1863 C CA . MET A 1 237 ? 6.174 -4.028 -21.468 1.00 90.38 237 MET A CA 1
ATOM 1864 C C . MET A 1 237 ? 5.492 -2.699 -21.786 1.00 90.38 237 MET A C 1
ATOM 1866 O O . MET A 1 237 ? 4.319 -2.479 -21.483 1.00 90.38 237 MET A O 1
ATOM 1870 N N . ARG A 1 238 ? 6.237 -1.798 -22.435 1.00 93.06 238 ARG A N 1
ATOM 1871 C CA . ARG A 1 238 ? 5.673 -0.564 -22.993 1.00 93.06 238 ARG A CA 1
ATOM 1872 C C . ARG A 1 238 ? 4.573 -0.909 -24.005 1.00 93.06 238 ARG A C 1
ATOM 1874 O O . ARG A 1 238 ? 4.743 -1.808 -24.820 1.00 93.06 238 ARG A O 1
ATOM 1881 N N . GLY A 1 239 ? 3.474 -0.165 -23.964 1.00 93.25 239 GLY A N 1
ATOM 1882 C CA . GLY A 1 239 ? 2.275 -0.383 -24.772 1.00 93.25 239 GLY A CA 1
ATOM 1883 C C . GLY A 1 239 ? 1.261 -1.331 -24.130 1.00 93.25 239 GLY A C 1
ATOM 1884 O O . GLY A 1 239 ? 0.130 -1.403 -24.600 1.00 93.25 239 GLY A O 1
ATOM 1885 N N . MET A 1 240 ? 1.624 -2.024 -23.047 1.00 94.56 240 MET A N 1
ATOM 1886 C CA . MET A 1 240 ? 0.710 -2.919 -22.346 1.00 94.56 240 MET A CA 1
ATOM 1887 C C . MET A 1 240 ? -0.424 -2.137 -21.678 1.00 94.56 240 MET A C 1
ATOM 1889 O O . MET A 1 240 ? -0.192 -1.118 -21.019 1.00 94.56 240 MET A O 1
ATOM 1893 N N . ARG A 1 241 ? -1.645 -2.648 -21.841 1.00 94.56 241 ARG A N 1
ATOM 1894 C CA . ARG A 1 241 ? -2.851 -2.148 -21.186 1.00 94.56 241 ARG A CA 1
ATOM 1895 C C . ARG A 1 241 ? -2.923 -2.682 -19.765 1.00 94.56 241 ARG A C 1
ATOM 1897 O O . ARG A 1 241 ? -2.717 -3.872 -19.518 1.00 94.56 241 ARG A O 1
ATOM 1904 N N . VAL A 1 242 ? -3.208 -1.791 -18.831 1.00 94.88 242 VAL A N 1
ATOM 1905 C CA . VAL A 1 242 ? -3.274 -2.098 -17.405 1.00 94.88 242 VAL A CA 1
ATOM 1906 C C . VAL A 1 242 ? -4.496 -1.456 -16.793 1.00 94.88 242 VAL A C 1
ATOM 1908 O O . VAL A 1 242 ? -4.937 -0.402 -17.241 1.00 94.88 242 VAL A O 1
ATOM 1911 N N . LYS A 1 243 ? -5.015 -2.082 -15.746 1.00 92.38 243 LYS A N 1
ATOM 1912 C CA . LYS A 1 243 ? -6.057 -1.519 -14.906 1.00 92.38 243 LYS A CA 1
ATOM 1913 C C . LYS A 1 243 ? -5.619 -1.428 -13.452 1.00 92.38 243 LYS A C 1
ATOM 1915 O O . LYS A 1 243 ? -4.806 -2.234 -12.990 1.00 92.38 243 LYS A O 1
ATOM 1920 N N . LYS A 1 244 ? -6.170 -0.448 -12.744 1.00 88.62 244 LYS A N 1
ATOM 1921 C CA . LYS A 1 244 ? -5.992 -0.240 -11.306 1.00 88.62 244 LYS A CA 1
ATOM 1922 C C . LYS A 1 244 ? -7.288 0.309 -10.718 1.00 88.62 244 LYS A C 1
ATOM 1924 O O . LYS A 1 244 ? -7.879 1.222 -11.283 1.00 88.62 244 LYS A O 1
ATOM 1929 N N . VAL A 1 245 ? -7.714 -0.244 -9.590 1.00 80.50 245 VAL A N 1
ATOM 1930 C CA . VAL A 1 245 ? -8.843 0.271 -8.800 1.00 80.50 245 VAL A CA 1
ATOM 1931 C C . VAL A 1 245 ? -8.292 1.310 -7.823 1.00 80.50 245 VAL A C 1
ATOM 1933 O O . VAL A 1 245 ? -7.182 1.126 -7.302 1.00 80.50 245 VAL A O 1
ATOM 1936 N N . ARG A 1 246 ? -8.992 2.431 -7.613 1.00 72.19 246 ARG A N 1
ATOM 1937 C CA . ARG A 1 246 ? -8.564 3.386 -6.578 1.00 72.19 246 ARG A CA 1
ATOM 1938 C C . ARG A 1 246 ? -8.890 2.821 -5.205 1.00 72.19 246 ARG A C 1
ATOM 1940 O O . ARG A 1 246 ? -9.774 1.998 -5.048 1.00 72.19 246 ARG A O 1
ATOM 1947 N N . GLU A 1 247 ? -8.205 3.316 -4.184 1.00 63.00 247 GLU A N 1
ATOM 1948 C CA . GLU A 1 247 ? -8.491 2.902 -2.805 1.00 63.00 247 GLU A CA 1
ATOM 1949 C C . GLU A 1 247 ? -9.891 3.321 -2.320 1.00 63.00 247 GLU A C 1
ATOM 1951 O O . GLU A 1 247 ? -10.345 2.777 -1.319 1.00 63.00 247 GLU A O 1
ATOM 1956 N N . TYR A 1 248 ? -10.547 4.263 -3.012 1.00 58.47 248 TYR A N 1
ATOM 1957 C CA . TYR A 1 248 ? -11.803 4.916 -2.609 1.00 58.47 248 TYR A CA 1
ATOM 1958 C C . TYR A 1 248 ? -12.940 4.791 -3.630 1.00 58.47 248 TYR A C 1
ATOM 1960 O O . TYR A 1 248 ? -14.019 5.331 -3.392 1.00 58.47 248 TYR A O 1
ATOM 1968 N N . ASP A 1 249 ? -12.669 4.162 -4.771 1.00 61.94 249 ASP A N 1
ATOM 1969 C CA . ASP A 1 249 ? -13.568 4.077 -5.919 1.00 61.94 249 ASP A CA 1
ATOM 1970 C C . ASP A 1 249 ? -13.712 2.608 -6.308 1.00 61.94 249 ASP A C 1
ATOM 1972 O O . ASP A 1 249 ? -12.710 1.889 -6.343 1.00 61.94 249 ASP A O 1
ATOM 1976 N N . ASP A 1 250 ? -14.934 2.179 -6.599 1.00 58.69 250 ASP A N 1
ATOM 1977 C CA . ASP A 1 250 ? -15.217 0.818 -7.053 1.00 58.69 250 ASP A CA 1
ATOM 1978 C C . ASP A 1 250 ? -14.911 0.657 -8.556 1.00 58.69 250 ASP A C 1
ATOM 1980 O O . ASP A 1 250 ? -14.755 -0.465 -9.054 1.00 58.69 250 ASP A O 1
ATOM 1984 N N . ASP A 1 251 ? -14.712 1.773 -9.273 1.00 67.00 251 ASP A N 1
ATOM 1985 C CA . ASP A 1 251 ? -14.372 1.765 -10.689 1.00 67.00 251 ASP A CA 1
ATOM 1986 C C . ASP A 1 251 ? -12.881 1.508 -10.957 1.00 67.00 251 ASP A C 1
ATOM 1988 O O . ASP A 1 251 ? -11.942 2.155 -10.461 1.00 67.00 251 ASP A O 1
ATOM 1992 N N . HIS A 1 252 ? -12.646 0.545 -11.847 1.00 77.75 252 HIS A N 1
ATOM 1993 C CA . HIS A 1 252 ? -11.319 0.262 -12.364 1.00 77.75 252 HIS A CA 1
ATOM 1994 C C . HIS A 1 252 ? -10.958 1.273 -13.449 1.00 77.75 252 HIS A C 1
ATOM 1996 O O . HIS A 1 252 ? -11.666 1.481 -14.428 1.00 77.75 252 HIS A O 1
ATOM 2002 N N . HIS A 1 253 ? -9.787 1.870 -13.293 1.00 87.38 253 HIS A N 1
ATOM 2003 C CA . HIS A 1 253 ? -9.228 2.799 -14.254 1.00 87.38 253 HIS A CA 1
ATOM 2004 C C . HIS A 1 253 ? -8.315 2.034 -15.189 1.00 87.38 253 HIS A C 1
ATOM 2006 O O . HIS A 1 253 ? -7.492 1.247 -14.719 1.00 87.38 253 HIS A O 1
ATOM 2012 N N . VAL A 1 254 ? -8.431 2.276 -16.493 1.00 91.44 254 VAL A N 1
ATOM 2013 C CA . VAL A 1 254 ? -7.590 1.631 -17.505 1.00 91.44 254 VAL A CA 1
ATOM 2014 C C . VAL A 1 254 ? -6.607 2.637 -18.093 1.00 91.44 254 VAL A C 1
ATOM 2016 O O . VAL A 1 254 ? -6.910 3.817 -18.277 1.00 91.44 254 VAL A O 1
ATOM 2019 N N . GLY A 1 255 ? -5.388 2.174 -18.336 1.00 92.50 255 GLY A N 1
ATOM 2020 C CA . GLY A 1 255 ? -4.296 2.974 -18.860 1.00 92.50 255 GLY A CA 1
ATOM 2021 C C . GLY A 1 255 ? -3.278 2.133 -19.613 1.00 92.50 255 GLY A C 1
ATOM 2022 O O . GLY A 1 255 ? -3.423 0.921 -19.787 1.00 92.50 255 GLY A O 1
ATOM 2023 N N . THR A 1 256 ? -2.226 2.796 -20.075 1.00 94.81 256 THR A N 1
ATOM 2024 C CA . THR A 1 256 ? -1.173 2.195 -20.895 1.00 94.81 256 THR A CA 1
ATOM 2025 C C . THR A 1 256 ? 0.194 2.450 -20.279 1.00 94.81 256 THR A C 1
ATOM 2027 O O . THR A 1 256 ? 0.525 3.588 -19.942 1.00 94.81 256 THR A O 1
ATOM 2030 N N . ILE A 1 257 ? 1.022 1.407 -20.179 1.00 95.31 257 ILE A N 1
ATOM 2031 C CA . ILE A 1 257 ? 2.422 1.549 -19.766 1.00 95.31 257 ILE A CA 1
ATOM 2032 C C . ILE A 1 257 ? 3.197 2.271 -20.872 1.00 95.31 257 ILE A C 1
ATOM 2034 O O . ILE A 1 257 ? 3.352 1.755 -21.977 1.00 95.31 257 ILE A O 1
ATOM 2038 N N . THR A 1 258 ? 3.734 3.452 -20.586 1.00 94.44 258 THR A N 1
ATOM 2039 C CA . THR A 1 258 ? 4.526 4.241 -21.542 1.00 94.44 258 THR A CA 1
ATOM 2040 C C . THR A 1 258 ? 6.028 4.037 -21.381 1.00 94.44 258 THR A C 1
ATOM 2042 O O . THR A 1 258 ? 6.771 4.200 -22.350 1.00 94.44 258 THR A O 1
ATOM 2045 N N . SER A 1 259 ? 6.491 3.626 -20.198 1.00 92.88 259 SER A N 1
ATOM 2046 C CA . SER A 1 259 ? 7.892 3.270 -19.949 1.00 92.88 259 SER A CA 1
ATOM 2047 C C . SER A 1 259 ? 8.048 2.298 -18.774 1.00 92.88 259 SER A C 1
ATOM 2049 O O . SER A 1 259 ? 7.169 2.182 -17.921 1.00 92.88 259 SER A O 1
ATOM 2051 N N . THR A 1 260 ? 9.178 1.586 -18.739 1.00 89.88 260 THR A N 1
ATOM 2052 C CA . THR A 1 260 ? 9.573 0.684 -17.649 1.00 89.88 260 THR A CA 1
ATOM 2053 C C . THR A 1 260 ? 11.054 0.878 -17.329 1.00 89.88 260 THR A C 1
ATOM 2055 O O . THR A 1 260 ? 11.866 0.997 -18.246 1.00 89.88 260 THR A O 1
ATOM 2058 N N . THR A 1 261 ? 11.414 0.934 -16.046 1.00 85.69 261 THR A N 1
ATOM 2059 C CA . THR A 1 261 ? 12.810 1.105 -15.601 1.00 85.69 261 THR A CA 1
ATOM 2060 C C . THR A 1 261 ? 13.455 -0.183 -15.092 1.00 85.69 261 THR A C 1
ATOM 2062 O O . THR A 1 261 ? 14.676 -0.254 -15.042 1.00 85.69 261 THR A O 1
ATOM 2065 N N . PHE A 1 262 ? 12.678 -1.221 -14.765 1.00 73.62 262 PHE A N 1
ATOM 2066 C CA . PHE A 1 262 ? 13.188 -2.456 -14.148 1.00 73.62 262 PHE A CA 1
ATOM 2067 C C . PHE A 1 262 ? 14.201 -3.220 -15.021 1.00 73.62 262 PHE A C 1
ATOM 2069 O O . PHE A 1 262 ? 15.200 -3.724 -14.513 1.00 73.62 262 PHE A O 1
ATOM 2076 N N . GLY A 1 263 ? 13.963 -3.270 -16.336 1.00 65.38 263 GLY A N 1
ATOM 2077 C CA . GLY A 1 263 ? 14.823 -3.967 -17.303 1.00 65.38 263 GLY A CA 1
ATOM 2078 C C . GLY A 1 263 ? 15.953 -3.122 -17.903 1.00 65.38 263 GLY A C 1
ATOM 2079 O O . GLY A 1 263 ? 16.797 -3.664 -18.606 1.00 65.38 263 GLY A O 1
ATOM 2080 N N . ASN A 1 264 ? 15.984 -1.815 -17.623 1.00 60.22 264 ASN A N 1
ATOM 2081 C CA . ASN A 1 264 ? 16.985 -0.883 -18.146 1.00 60.22 264 ASN A CA 1
ATOM 2082 C C . ASN A 1 264 ? 17.923 -0.459 -17.009 1.00 60.22 264 ASN A C 1
ATOM 2084 O O . ASN A 1 264 ? 17.732 0.600 -16.397 1.00 60.22 264 ASN A O 1
ATOM 2088 N N . SER A 1 265 ? 18.905 -1.302 -16.684 1.00 60.81 265 SER A N 1
ATOM 2089 C CA . SER A 1 265 ? 20.003 -0.919 -15.799 1.00 60.81 265 SER A CA 1
ATOM 2090 C C . SER A 1 265 ? 21.205 -0.439 -16.607 1.00 60.81 265 SER A C 1
ATOM 2092 O O . SER A 1 265 ? 21.657 -1.103 -17.535 1.00 60.81 265 SER A O 1
ATOM 2094 N N . ASP A 1 266 ? 21.758 0.707 -16.212 1.00 66.94 266 ASP A N 1
ATOM 2095 C CA . ASP A 1 266 ? 23.020 1.213 -16.770 1.00 66.94 266 ASP A CA 1
ATOM 2096 C C . ASP A 1 266 ? 24.230 0.411 -16.237 1.00 66.94 266 ASP A C 1
ATOM 2098 O O . ASP A 1 266 ? 25.358 0.567 -16.697 1.00 66.94 266 ASP A O 1
ATOM 2102 N N . VAL A 1 267 ? 23.988 -0.466 -15.253 1.00 65.62 267 VAL A N 1
ATOM 2103 C CA . VAL A 1 267 ? 24.970 -1.336 -14.603 1.00 65.62 267 VAL A CA 1
ATOM 2104 C C . VAL A 1 267 ? 24.692 -2.787 -14.997 1.00 65.62 267 VAL A C 1
ATOM 2106 O O . VAL A 1 267 ? 23.715 -3.393 -14.547 1.00 65.62 267 VAL A O 1
ATOM 2109 N N . HIS A 1 268 ? 25.570 -3.361 -15.822 1.00 64.81 268 HIS A N 1
ATOM 2110 C CA . HIS A 1 268 ? 25.464 -4.753 -16.262 1.00 64.81 268 HIS A CA 1
ATOM 2111 C C . HIS A 1 268 ? 25.364 -5.729 -15.078 1.00 64.81 268 HIS A C 1
ATOM 2113 O O . HIS A 1 268 ? 26.171 -5.691 -14.152 1.00 64.81 268 HIS A O 1
ATOM 2119 N N . GLY A 1 269 ? 24.381 -6.634 -15.130 1.00 65.31 269 GLY A N 1
ATOM 2120 C CA . GLY A 1 269 ? 24.191 -7.702 -14.139 1.00 65.31 269 GLY A CA 1
ATOM 2121 C C . GLY A 1 269 ? 23.423 -7.301 -12.875 1.00 65.31 269 GLY A C 1
ATOM 2122 O O . GLY A 1 269 ? 23.067 -8.179 -12.093 1.00 65.31 269 GLY A O 1
ATOM 2123 N N . VAL A 1 270 ? 23.113 -6.015 -12.686 1.00 69.12 270 VAL A N 1
ATOM 2124 C CA . VAL A 1 270 ? 22.301 -5.538 -11.558 1.00 69.12 270 VAL A CA 1
ATOM 2125 C C . VAL A 1 270 ? 20.925 -5.143 -12.072 1.00 69.12 270 VAL A C 1
ATOM 2127 O O . VAL A 1 270 ? 20.809 -4.228 -12.883 1.00 69.12 270 VAL A O 1
ATOM 2130 N N . MET A 1 271 ? 19.874 -5.819 -11.608 1.00 74.56 271 MET A N 1
ATOM 2131 C CA . MET A 1 271 ? 18.505 -5.404 -11.920 1.00 74.56 271 MET A CA 1
ATOM 2132 C C . MET A 1 271 ? 18.129 -4.197 -11.066 1.00 74.56 271 MET A C 1
ATOM 2134 O O . MET A 1 271 ? 18.463 -4.133 -9.880 1.00 74.56 271 MET A O 1
ATOM 2138 N N . ARG A 1 272 ? 17.421 -3.237 -11.664 1.00 85.88 272 ARG A N 1
ATOM 2139 C CA . ARG A 1 272 ? 16.832 -2.142 -10.890 1.00 85.88 272 ARG A CA 1
ATOM 2140 C C . ARG A 1 272 ? 15.693 -2.687 -10.034 1.00 85.88 272 ARG A C 1
ATOM 2142 O O . ARG A 1 272 ? 15.149 -3.748 -10.300 1.00 85.88 272 ARG A O 1
ATOM 2149 N N . SER A 1 273 ? 15.328 -1.968 -8.989 1.00 90.62 273 SER A N 1
ATOM 2150 C CA . SER A 1 273 ? 14.196 -2.303 -8.134 1.00 90.62 273 SER A CA 1
ATOM 2151 C C . SER A 1 273 ? 12.872 -2.190 -8.909 1.00 90.62 273 SER A C 1
ATOM 2153 O O . SER A 1 273 ? 12.707 -1.334 -9.780 1.00 90.62 273 SER A O 1
ATOM 2155 N N . LEU A 1 274 ? 11.910 -3.059 -8.577 1.00 91.81 274 LEU A N 1
ATOM 2156 C CA . LEU A 1 274 ? 10.543 -3.029 -9.123 1.00 91.81 274 LEU A CA 1
ATOM 2157 C C . LEU A 1 274 ? 9.675 -1.916 -8.531 1.00 91.81 274 LEU A C 1
ATOM 2159 O O . LEU A 1 274 ? 8.547 -1.709 -8.976 1.00 91.81 274 LEU A O 1
ATOM 2163 N N . TRP A 1 275 ? 10.184 -1.207 -7.526 1.00 93.62 275 TRP A N 1
ATOM 2164 C CA . TRP A 1 275 ? 9.464 -0.123 -6.882 1.00 93.62 275 TRP A CA 1
ATOM 2165 C C . TRP A 1 275 ? 9.151 0.994 -7.874 1.00 93.62 275 TRP A C 1
ATOM 2167 O O . TRP A 1 275 ? 10.056 1.687 -8.351 1.00 93.62 275 TRP A O 1
ATOM 2177 N N . ARG A 1 276 ? 7.858 1.182 -8.152 1.00 92.75 276 ARG A N 1
ATOM 2178 C CA . ARG A 1 276 ? 7.337 2.248 -9.013 1.00 92.75 276 ARG A CA 1
ATOM 2179 C C . ARG A 1 276 ? 8.055 2.332 -10.364 1.00 92.75 276 ARG A C 1
ATOM 2181 O O . ARG A 1 276 ? 8.388 3.414 -10.843 1.00 92.75 276 ARG A O 1
ATOM 2188 N N . CYS A 1 277 ? 8.335 1.176 -10.961 1.00 92.81 277 CYS A N 1
ATOM 2189 C CA . CYS A 1 277 ? 9.161 1.080 -12.158 1.00 92.81 277 CYS A CA 1
ATOM 2190 C C . CYS A 1 277 ? 8.396 1.313 -13.473 1.00 92.81 277 CYS A C 1
ATOM 2192 O O . CYS A 1 277 ? 9.039 1.571 -14.492 1.00 92.81 277 CYS A O 1
ATOM 2194 N N . HIS A 1 278 ? 7.060 1.256 -13.472 1.00 94.75 278 HIS A N 1
ATOM 2195 C CA . HIS A 1 278 ? 6.224 1.504 -14.648 1.00 94.75 278 HIS A CA 1
ATOM 2196 C C . HIS A 1 278 ? 5.680 2.925 -14.654 1.00 94.75 278 HIS A C 1
ATOM 2198 O O . HIS A 1 278 ? 5.085 3.358 -13.673 1.00 94.75 278 HIS A O 1
ATOM 2204 N N . THR A 1 279 ? 5.821 3.627 -15.777 1.00 95.25 279 THR A N 1
ATOM 2205 C CA . THR A 1 279 ? 5.080 4.871 -16.020 1.00 95.25 279 THR A CA 1
ATOM 2206 C C . THR A 1 279 ? 3.798 4.539 -16.765 1.00 95.25 279 THR A C 1
ATOM 2208 O O . THR A 1 279 ? 3.859 3.891 -17.811 1.00 95.25 279 THR A O 1
ATOM 2211 N N . VAL A 1 280 ? 2.652 4.972 -16.243 1.00 93.94 280 VAL A N 1
ATOM 2212 C CA . VAL A 1 280 ? 1.326 4.699 -16.810 1.00 93.94 280 VAL A CA 1
ATOM 2213 C C . VAL A 1 280 ? 0.639 6.008 -17.171 1.00 93.94 280 VAL A C 1
ATOM 2215 O O . VAL A 1 280 ? 0.626 6.950 -16.381 1.00 93.94 280 VAL A O 1
ATOM 2218 N N . VAL A 1 281 ? 0.054 6.053 -18.366 1.00 92.69 281 VAL A N 1
ATOM 2219 C CA . VAL A 1 281 ? -0.872 7.112 -18.782 1.00 92.69 281 VAL A CA 1
ATOM 2220 C C . VAL A 1 281 ? -2.279 6.532 -18.768 1.00 92.69 281 VAL A C 1
ATOM 2222 O O . VAL A 1 281 ? -2.538 5.537 -19.444 1.00 92.69 281 VAL A O 1
ATOM 2225 N N . TRP A 1 282 ? -3.157 7.131 -17.968 1.00 91.44 282 TRP A N 1
ATOM 2226 C CA . TRP A 1 282 ? -4.549 6.714 -17.808 1.00 91.44 282 TRP A CA 1
ATOM 2227 C C . TRP A 1 282 ? -5.422 7.310 -18.910 1.00 91.44 282 TRP A C 1
ATOM 2229 O O . TRP A 1 282 ? -5.191 8.441 -19.335 1.00 91.44 282 TRP A O 1
ATOM 2239 N N . ASP A 1 283 ? -6.419 6.553 -19.365 1.00 89.38 283 ASP A N 1
ATOM 2240 C CA . ASP A 1 283 ? -7.317 7.006 -20.434 1.00 89.38 283 ASP A CA 1
ATOM 2241 C C . ASP A 1 283 ? -8.224 8.150 -19.961 1.00 89.38 283 ASP A C 1
ATOM 2243 O O . ASP A 1 283 ? -8.501 9.091 -20.707 1.00 89.38 283 ASP A O 1
ATOM 2247 N N . ALA A 1 284 ? -8.664 8.081 -18.702 1.00 84.00 284 ALA A N 1
ATOM 2248 C CA . ALA A 1 284 ? -9.438 9.133 -18.063 1.00 84.00 284 ALA A CA 1
ATOM 2249 C C . ALA A 1 284 ? -8.508 10.236 -17.509 1.00 84.00 284 ALA A C 1
ATOM 2251 O O . ALA A 1 284 ? -7.542 9.922 -16.803 1.00 84.00 284 ALA A O 1
ATOM 2252 N N . PRO A 1 285 ? -8.817 11.528 -17.744 1.00 67.81 285 PRO A N 1
ATOM 2253 C CA . PRO A 1 285 ? -7.945 12.661 -17.403 1.00 67.81 285 PRO A CA 1
ATOM 2254 C C . PRO A 1 285 ? -7.732 12.890 -15.897 1.00 67.81 285 PRO A C 1
ATOM 2256 O O . PRO A 1 285 ? -6.903 13.714 -15.524 1.00 67.81 285 PRO A O 1
ATOM 2259 N N . TYR A 1 286 ? -8.435 12.153 -15.032 1.00 67.44 286 TYR A N 1
ATOM 2260 C CA . TYR A 1 286 ? -8.383 12.315 -13.576 1.00 67.44 286 TYR A CA 1
ATOM 2261 C C . TYR A 1 286 ? -8.042 11.023 -12.832 1.00 67.44 286 TYR A C 1
ATOM 2263 O O . TYR A 1 286 ? -8.464 10.870 -11.693 1.00 67.44 286 TYR A O 1
ATOM 2271 N N . GLY A 1 287 ? -7.336 10.076 -13.462 1.00 64.75 287 GLY A N 1
ATOM 2272 C CA . GLY A 1 287 ? -7.121 8.736 -12.901 1.00 64.75 287 GLY A CA 1
ATOM 2273 C C . GLY A 1 287 ? -6.374 8.704 -11.561 1.00 64.75 287 GLY A C 1
ATOM 2274 O O . GLY A 1 287 ? -6.890 8.175 -10.583 1.00 64.75 287 GLY A O 1
ATOM 2275 N N . PHE A 1 288 ? -5.152 9.239 -11.508 1.00 78.12 288 PHE A N 1
ATOM 2276 C CA . PHE A 1 288 ? -4.288 9.182 -10.323 1.00 78.12 288 PHE A CA 1
ATOM 2277 C C . PHE A 1 288 ? -3.306 10.362 -10.318 1.00 78.12 288 PHE A C 1
ATOM 2279 O O . PHE A 1 288 ? -2.761 10.699 -11.368 1.00 78.12 288 PHE A O 1
ATOM 2286 N N . ASP A 1 289 ? -3.001 10.920 -9.141 1.00 76.94 289 ASP A N 1
ATOM 2287 C CA . ASP A 1 289 ? -2.015 12.009 -8.992 1.00 76.94 289 ASP A CA 1
ATOM 2288 C C . ASP A 1 289 ? -0.579 11.563 -9.312 1.00 76.94 289 ASP A C 1
ATOM 2290 O O . ASP A 1 289 ? 0.277 12.366 -9.685 1.00 76.94 289 ASP A O 1
ATOM 2294 N N . ARG A 1 290 ? -0.299 10.260 -9.164 1.00 84.00 290 ARG A N 1
ATOM 2295 C CA . ARG A 1 290 ? 0.995 9.655 -9.498 1.00 84.00 290 ARG A CA 1
ATOM 2296 C C . ARG A 1 290 ? 0.944 8.941 -10.841 1.00 84.00 290 ARG A C 1
ATOM 2298 O O . ARG A 1 290 ? -0.028 8.268 -11.166 1.00 84.00 290 ARG A O 1
ATOM 2305 N N . ILE A 1 291 ? 2.060 9.006 -11.562 1.00 90.00 291 ILE A N 1
ATOM 2306 C CA . ILE A 1 291 ? 2.236 8.333 -12.857 1.00 90.00 291 ILE A CA 1
ATOM 2307 C C . ILE A 1 291 ? 3.111 7.076 -12.776 1.00 90.00 291 ILE A C 1
ATOM 2309 O O . ILE A 1 291 ? 3.162 6.317 -13.740 1.00 90.00 291 ILE A O 1
ATOM 2313 N N . HIS A 1 292 ? 3.790 6.841 -11.647 1.00 92.38 292 HIS A N 1
ATOM 2314 C CA . HIS A 1 292 ? 4.702 5.712 -11.461 1.00 92.38 292 HIS A CA 1
ATOM 2315 C C . HIS A 1 292 ? 4.119 4.644 -10.531 1.00 92.38 292 HIS A C 1
ATOM 2317 O O . HIS A 1 292 ? 3.702 4.958 -9.414 1.00 92.38 292 HIS A O 1
ATOM 2323 N N . PHE A 1 293 ? 4.143 3.387 -10.976 1.00 93.06 293 PHE A N 1
ATOM 2324 C CA . PHE A 1 293 ? 3.497 2.253 -10.312 1.00 93.06 293 PHE A CA 1
ATOM 2325 C C . PHE A 1 293 ? 4.385 1.012 -10.323 1.00 93.06 293 PHE A C 1
ATOM 2327 O O . PHE A 1 293 ? 5.156 0.780 -11.258 1.00 93.06 293 PHE A O 1
ATOM 2334 N N . SER A 1 294 ? 4.315 0.239 -9.246 1.00 93.50 294 SER A N 1
ATOM 2335 C CA . SER A 1 294 ? 4.986 -1.054 -9.127 1.00 93.50 294 SER A CA 1
ATOM 2336 C C . SER A 1 294 ? 4.133 -2.146 -9.791 1.00 93.50 294 SER A C 1
ATOM 2338 O O . SER A 1 294 ? 2.912 -2.003 -9.857 1.00 93.50 294 SER A O 1
ATOM 2340 N N . PRO A 1 295 ? 4.722 -3.258 -10.253 1.00 93.50 295 PRO A N 1
ATOM 2341 C CA . PRO A 1 295 ? 3.987 -4.350 -10.900 1.00 93.50 295 PRO A CA 1
ATOM 2342 C C . PRO A 1 295 ? 2.789 -4.878 -10.104 1.00 93.50 295 PRO A C 1
ATOM 2344 O O . PRO A 1 295 ? 1.712 -5.071 -10.654 1.00 93.50 295 PRO A O 1
ATOM 2347 N N . TRP A 1 296 ? 2.958 -5.069 -8.793 1.00 90.81 296 TRP A N 1
ATOM 2348 C CA . TRP A 1 296 ? 1.910 -5.577 -7.900 1.00 90.81 296 TRP A CA 1
ATOM 2349 C C . TRP A 1 296 ? 0.755 -4.599 -7.665 1.00 90.81 296 TRP A C 1
ATOM 2351 O O . TRP A 1 296 ? -0.237 -4.953 -7.038 1.00 90.81 296 TRP A O 1
ATOM 2361 N N . GLU A 1 297 ? 0.872 -3.365 -8.145 1.00 89.56 297 GLU A N 1
ATOM 2362 C CA . GLU A 1 297 ? -0.182 -2.362 -8.049 1.00 89.56 297 GLU A CA 1
ATOM 2363 C C . GLU A 1 297 ? -1.103 -2.330 -9.273 1.00 89.56 297 GLU A C 1
ATOM 2365 O O . GLU A 1 297 ? -2.090 -1.588 -9.268 1.00 89.56 297 GLU A O 1
ATOM 2370 N N . LEU A 1 298 ? -0.740 -3.062 -10.327 1.00 92.44 298 LEU A N 1
ATOM 2371 C CA . LEU A 1 298 ? -1.379 -3.046 -11.635 1.00 92.44 298 LEU A CA 1
ATOM 2372 C C . LEU A 1 298 ? -1.899 -4.440 -11.978 1.00 92.44 298 LEU A C 1
ATOM 2374 O O . LEU A 1 298 ? -1.324 -5.456 -11.600 1.00 92.44 298 LEU A O 1
ATOM 2378 N N . THR A 1 299 ? -2.975 -4.499 -12.755 1.00 93.56 299 THR A N 1
ATOM 2379 C CA . THR A 1 299 ? -3.471 -5.746 -13.347 1.00 93.56 299 THR A CA 1
ATOM 2380 C C . THR A 1 299 ? -3.450 -5.624 -14.869 1.00 93.56 299 THR A C 1
ATOM 2382 O O . THR A 1 299 ? -3.903 -4.603 -15.385 1.00 93.56 299 THR A O 1
ATOM 2385 N N . PRO A 1 300 ? -2.962 -6.627 -15.618 1.00 93.56 300 PRO A N 1
ATOM 2386 C CA . PRO A 1 300 ? -3.109 -6.660 -17.071 1.00 93.56 300 PRO A CA 1
ATOM 2387 C C . PRO A 1 300 ? -4.573 -6.490 -17.500 1.00 93.56 300 PRO A C 1
ATOM 2389 O O . PRO A 1 300 ? -5.466 -7.112 -16.924 1.00 93.56 300 PRO A O 1
ATOM 2392 N N . SER A 1 301 ? -4.826 -5.671 -18.519 1.00 91.94 301 SER A N 1
ATOM 2393 C CA . SER A 1 301 ? -6.153 -5.536 -19.130 1.00 91.94 301 SER A CA 1
ATOM 2394 C C . SER A 1 301 ? -6.079 -5.787 -20.636 1.00 91.94 301 SER A C 1
ATOM 2396 O O . SER A 1 301 ? -5.033 -5.611 -21.255 1.00 91.94 301 SER A O 1
ATOM 2398 N N . GLN A 1 302 ? -7.191 -6.231 -21.218 1.00 88.81 302 GLN A N 1
ATOM 2399 C CA . GLN A 1 302 ? -7.386 -6.354 -22.669 1.00 88.81 302 GLN A CA 1
ATOM 2400 C C . GLN A 1 302 ? -8.304 -5.247 -23.212 1.00 88.81 302 GLN A C 1
ATOM 2402 O O . GLN A 1 302 ? -8.600 -5.208 -24.404 1.00 88.81 302 GLN A O 1
ATOM 2407 N N . GLU A 1 303 ? -8.771 -4.345 -22.346 1.00 85.50 303 GLU A N 1
ATOM 2408 C CA . GLU A 1 303 ? -9.703 -3.284 -22.709 1.00 85.50 303 GLU A CA 1
ATOM 2409 C C . GLU A 1 303 ? -9.021 -2.234 -23.586 1.00 85.50 303 GLU A C 1
ATOM 2411 O O . GLU A 1 303 ? -7.966 -1.682 -23.245 1.00 85.50 303 GLU A O 1
ATOM 2416 N N . GLN A 1 304 ? -9.639 -1.956 -24.732 1.00 82.44 304 GLN A N 1
ATOM 2417 C CA . GLN A 1 304 ? -9.158 -0.950 -25.669 1.00 82.44 304 GLN A CA 1
ATOM 2418 C C . GLN A 1 304 ? -9.483 0.465 -25.169 1.00 82.44 304 GLN A C 1
ATOM 2420 O O . GLN A 1 304 ? -10.480 0.641 -24.467 1.00 82.44 304 GLN A O 1
ATOM 2425 N N . PRO A 1 305 ? -8.675 1.479 -25.531 1.00 73.81 305 PRO A N 1
ATOM 2426 C CA . PRO A 1 305 ? -8.995 2.866 -25.218 1.00 73.81 305 PRO A CA 1
ATOM 2427 C C . PRO A 1 305 ? -10.364 3.231 -25.792 1.00 73.81 305 PRO A C 1
ATOM 2429 O O . PRO A 1 305 ? -10.599 3.055 -26.991 1.00 73.81 305 PRO A O 1
ATOM 2432 N N . GLN A 1 306 ? -11.268 3.737 -24.953 1.00 66.06 306 GLN A N 1
ATOM 2433 C CA . GLN A 1 306 ? -12.541 4.241 -25.453 1.00 66.06 306 GLN A CA 1
ATOM 2434 C C . GLN A 1 306 ? -12.283 5.492 -26.310 1.00 66.06 306 GLN A C 1
ATOM 2436 O O . GLN A 1 306 ? -11.526 6.374 -25.893 1.00 66.06 306 GLN A O 1
ATOM 2441 N N . PRO A 1 307 ? -12.873 5.598 -27.514 1.00 57.41 307 PRO A N 1
ATOM 2442 C CA . PRO A 1 307 ? -12.746 6.802 -28.318 1.00 57.41 307 PRO A CA 1
ATOM 2443 C C . PRO A 1 307 ? -13.358 7.979 -27.553 1.00 57.41 307 PRO A C 1
ATOM 2445 O O . PRO A 1 307 ? -14.531 7.937 -27.182 1.00 57.41 307 PRO A O 1
ATOM 2448 N N . GLN A 1 308 ? -12.566 9.030 -27.316 1.00 56.72 308 GLN A N 1
ATOM 2449 C CA . GLN A 1 308 ? -13.088 10.272 -26.746 1.00 56.72 308 GLN A CA 1
ATOM 2450 C C . GLN A 1 308 ? -14.259 10.766 -27.613 1.00 56.72 308 GLN A C 1
ATOM 2452 O O . GLN A 1 308 ? -14.137 10.741 -28.846 1.00 56.72 308 GLN A O 1
ATOM 2457 N N . PRO A 1 309 ? -15.382 11.213 -27.019 1.00 48.97 309 PRO A N 1
ATOM 2458 C CA . PRO A 1 309 ? -16.468 11.795 -27.791 1.00 48.97 309 PRO A CA 1
ATOM 2459 C C . PRO A 1 309 ? -15.905 12.974 -28.587 1.00 48.97 309 PRO A C 1
ATOM 2461 O O . PRO A 1 309 ? -15.390 13.936 -28.015 1.00 48.97 309 PRO A O 1
ATOM 2464 N N . GLN A 1 310 ? -15.939 12.870 -29.919 1.00 45.41 310 GLN A N 1
ATOM 2465 C CA . GLN A 1 310 ? -15.500 13.963 -30.779 1.00 45.41 310 GLN A CA 1
ATOM 2466 C C . GLN A 1 310 ? -16.357 15.191 -30.452 1.00 45.41 310 GLN A C 1
ATOM 2468 O O . GLN A 1 310 ? -17.583 15.052 -30.372 1.00 45.41 310 GLN A O 1
ATOM 2473 N N . PRO A 1 311 ? -15.762 16.385 -30.273 1.00 47.81 311 PRO A N 1
ATOM 2474 C CA . PRO A 1 311 ? -16.561 17.593 -30.163 1.00 47.81 311 PRO A CA 1
ATOM 2475 C C . PRO A 1 311 ? -17.459 17.688 -31.407 1.00 47.81 311 PRO A C 1
ATOM 2477 O O . PRO A 1 311 ? -17.006 17.339 -32.507 1.00 47.81 311 PRO A O 1
ATOM 2480 N N . PRO A 1 312 ? -18.731 18.104 -31.260 1.00 49.12 312 PRO A N 1
ATOM 2481 C CA . PRO A 1 312 ? -19.634 18.214 -32.394 1.00 49.12 312 PRO A CA 1
ATOM 2482 C C . PRO A 1 312 ? -18.967 19.081 -33.458 1.00 49.12 312 PRO A C 1
ATOM 2484 O O . PRO A 1 312 ? -18.472 20.168 -33.161 1.00 49.12 312 PRO A O 1
ATOM 2487 N N . ARG A 1 313 ? -18.901 18.573 -34.695 1.00 49.47 313 ARG A N 1
ATOM 2488 C CA . ARG A 1 313 ? -18.345 19.322 -35.823 1.00 49.47 313 ARG A CA 1
ATOM 2489 C C . ARG A 1 313 ? -19.134 20.618 -35.958 1.00 49.47 313 ARG A C 1
ATOM 2491 O O . ARG A 1 313 ? -20.273 20.596 -36.420 1.00 49.47 313 ARG A O 1
ATOM 2498 N N . THR A 1 314 ? -18.532 21.736 -35.572 1.00 50.75 314 THR A N 1
ATOM 2499 C CA . THR A 1 314 ? -19.060 23.057 -35.886 1.00 50.75 314 THR A CA 1
ATOM 2500 C C . THR A 1 314 ? -19.038 23.180 -37.405 1.00 50.75 314 THR A C 1
ATOM 2502 O O . THR A 1 314 ? -17.978 23.332 -38.012 1.00 50.75 314 THR A O 1
ATOM 2505 N N . LEU A 1 315 ? -20.199 23.040 -38.046 1.00 45.34 315 LEU A N 1
ATOM 2506 C CA . LEU A 1 315 ? -20.352 23.429 -39.439 1.00 45.34 315 LEU A CA 1
ATOM 2507 C C . LEU A 1 315 ? -20.156 24.943 -39.477 1.00 45.34 315 LEU A C 1
ATOM 2509 O O . LEU A 1 315 ? -21.050 25.703 -39.111 1.00 45.34 315 LEU A O 1
ATOM 2513 N N . HIS A 1 316 ? -18.961 25.378 -39.870 1.00 46.91 316 HIS A N 1
ATOM 2514 C CA . HIS A 1 316 ? -18.736 26.760 -40.258 1.00 46.91 316 HIS A CA 1
ATOM 2515 C C . HIS A 1 316 ? -19.582 27.022 -41.506 1.00 46.91 316 HIS A C 1
ATOM 2517 O O . HIS A 1 316 ? -19.178 26.711 -42.625 1.00 46.91 316 HIS A O 1
ATOM 2523 N N . LEU A 1 317 ? -20.786 27.556 -41.302 1.00 51.75 317 LEU A N 1
ATOM 2524 C CA . LEU A 1 317 ? -21.496 28.294 -42.335 1.00 51.75 317 LEU A CA 1
ATOM 2525 C C . LEU A 1 317 ? -20.669 29.558 -42.579 1.00 51.75 317 LEU A C 1
ATOM 2527 O O . LEU A 1 317 ? -20.694 30.490 -41.776 1.00 51.75 317 LEU A O 1
ATOM 2531 N N . PHE A 1 318 ? -19.843 29.528 -43.624 1.00 46.59 318 PHE A N 1
ATOM 2532 C CA . PHE A 1 318 ? -19.190 30.733 -44.119 1.00 46.59 318 PHE A CA 1
ATOM 2533 C C . PHE A 1 318 ? -20.261 31.702 -44.655 1.00 46.59 318 PHE A C 1
ATOM 2535 O O . PHE A 1 318 ? -21.241 31.228 -45.238 1.00 46.59 318 PHE A O 1
ATOM 2542 N N . PRO A 1 319 ? -20.099 33.017 -44.421 1.00 61.88 319 PRO A N 1
ATOM 2543 C CA . PRO A 1 319 ? -21.036 34.043 -44.872 1.00 61.88 319 PRO A CA 1
ATOM 2544 C C . PRO A 1 319 ? -21.000 34.284 -46.384 1.00 61.88 319 PRO A C 1
ATOM 2546 O O . PRO A 1 319 ? -19.936 34.047 -47.007 1.00 61.88 319 PRO A O 1
#

Foldseek 3Di:
DQDDPVQKFFQDKDQQAAKWWFQLLLVCVLQVHDPVSSVVSQQDDTFIWGWRMKTWIARPVALFIKIKIKTFGDDPPPPPGDQQWPLLWDKAKAADAPPCLQKHWDAPVQADPPDQWAWEATNVRDIQIFGWDQDPVVRITMTGHSSNVVCVVNVHDHRKMKMWIHRVPDNYIYIGIHHNPPPPPCSNNCHPVLSCQVVVQSVVSHMHMDMDRPPDPSRCSIGGPCLVVVLVVDPDDFQFKKWAADSHHPDIWIWTFHFFQQPDDPDPPGGTGQAQGTFIDTLDPPDDPDRTDGSSRIDGDPDDRDPDPDDPPPPPPDD

pLDDT: mean 74.86, std 15.46, range [28.25, 95.31]

Solvent-accessible surface area (backbone atoms only — not comparable to full-atom values): 18041 Å² total; per-residue (Å²): 132,88,82,58,81,86,59,47,46,79,65,48,74,46,80,33,76,23,27,26,29,38,32,58,34,32,47,32,56,51,36,65,51,56,71,66,57,34,58,58,26,34,60,42,72,67,44,54,19,34,33,61,32,38,36,34,28,19,29,81,89,64,42,38,50,34,34,41,35,32,36,30,49,61,56,99,81,71,81,85,75,43,91,37,52,76,66,63,41,53,76,47,42,41,63,31,42,88,74,51,60,49,35,45,83,42,62,62,91,79,48,62,91,92,56,57,58,48,40,37,31,43,63,86,64,52,74,44,74,32,65,47,44,77,39,83,88,82,68,36,27,37,32,39,72,54,44,32,51,48,33,60,75,68,71,62,51,72,58,19,30,46,32,40,38,33,41,80,93,51,90,51,29,36,50,32,44,47,52,69,83,55,74,59,83,61,65,78,68,55,38,65,62,56,53,50,49,37,53,56,24,47,76,66,63,32,71,31,75,44,75,46,39,83,82,44,96,54,52,74,26,62,33,30,56,60,54,52,52,59,36,67,74,52,90,83,50,66,72,40,34,30,31,37,62,50,74,58,44,94,61,68,44,50,29,32,26,74,39,66,43,36,89,63,47,98,48,88,96,48,59,34,34,58,69,46,24,32,33,49,50,53,75,54,98,80,70,63,98,66,49,59,39,29,59,72,67,50,39,86,44,89,71,73,86,77,78,73,82,72,75,79,82,77,77,79,79,76,131